Protein AF-A0A9D1PPK5-F1 (afdb_monomer)

Sequence (247 aa):
MRSIKANYLKTVLAALLMLLAVSVASTAVYAEKPLADTLIFEPAGGGKFIYCNNTEGIFRDSLADSSNPNPRYLMSNQNLTPDRYYIYLTHINYTYGYDSAGRPSGLGFDVELDLEITAKEDSTLKIYRAAFQTPKVQRYLDENNDKQFVFHTWGAEDAVATMLDHDIYRLNSDVVYKNKGYTEKTINIKKGQTVWLSEFVEDYAPCGMVLPVFMTADTELISGMVDMNVAVFKSKDGNVGNRSDFD

Radius of gyration: 31.26 Å; Cα contacts (8 Å, |Δi|>4): 516; chains: 1; bounding box: 108×54×77 Å

Structure (mmCIF, N/CA/C/O backbone):
data_AF-A0A9D1PPK5-F1
#
_entry.id   AF-A0A9D1PPK5-F1
#
loop_
_atom_site.group_PDB
_atom_site.id
_atom_site.type_symbol
_atom_site.label_atom_id
_atom_site.label_alt_id
_atom_site.label_comp_id
_atom_site.label_asym_id
_atom_site.label_entity_id
_atom_site.label_seq_id
_atom_site.pdbx_PDB_ins_code
_atom_site.Cartn_x
_atom_site.Cartn_y
_atom_site.Cartn_z
_atom_site.occupancy
_atom_site.B_iso_or_equiv
_atom_site.auth_seq_id
_atom_site.auth_comp_id
_atom_site.auth_asym_id
_atom_site.auth_atom_id
_atom_site.pdbx_PDB_model_num
ATOM 1 N N . MET A 1 1 ? -81.841 34.301 -56.265 1.00 51.53 1 MET A N 1
ATOM 2 C CA . MET A 1 1 ? -80.401 34.032 -56.512 1.00 51.53 1 MET A CA 1
ATOM 3 C C . MET A 1 1 ? -79.559 34.128 -55.219 1.00 51.53 1 MET A C 1
ATOM 5 O O . MET A 1 1 ? -78.579 34.859 -55.163 1.00 51.53 1 MET A O 1
ATOM 9 N N . ARG A 1 2 ? -79.937 33.406 -54.145 1.00 48.78 2 ARG A N 1
ATOM 10 C CA . ARG A 1 2 ? -79.304 33.500 -52.802 1.00 48.78 2 ARG A CA 1
ATOM 11 C C . ARG A 1 2 ? -78.973 32.147 -52.139 1.00 48.78 2 ARG A C 1
ATOM 13 O O . ARG A 1 2 ? -78.550 32.134 -50.995 1.00 48.78 2 ARG A O 1
ATOM 20 N N . SER A 1 3 ? -79.112 31.023 -52.849 1.00 55.75 3 SER A N 1
ATOM 21 C CA . SER A 1 3 ? -79.000 29.676 -52.252 1.00 55.75 3 SER A CA 1
ATOM 22 C C . SER A 1 3 ? -77.730 28.890 -52.623 1.00 55.75 3 SER A C 1
ATOM 24 O O . SER A 1 3 ? -77.498 27.831 -52.054 1.00 55.75 3 SER A O 1
ATOM 26 N N . ILE A 1 4 ? -76.886 29.377 -53.541 1.00 51.91 4 ILE A N 1
ATOM 27 C CA . ILE A 1 4 ? -75.695 28.622 -53.994 1.00 51.91 4 ILE A CA 1
ATOM 28 C C . ILE A 1 4 ? -74.426 29.017 -53.208 1.00 51.91 4 ILE A C 1
ATOM 30 O O . ILE A 1 4 ? -73.549 28.188 -52.985 1.00 51.91 4 ILE A O 1
ATOM 34 N N . LYS A 1 5 ? -74.348 30.250 -52.682 1.00 50.59 5 LYS A N 1
ATOM 35 C CA . LYS A 1 5 ? -73.167 30.734 -51.933 1.00 50.59 5 LYS A CA 1
ATOM 36 C C . LYS A 1 5 ? -73.040 30.168 -50.509 1.00 50.59 5 LYS A C 1
ATOM 38 O O . LYS A 1 5 ? -71.930 30.072 -50.001 1.00 50.59 5 LYS A O 1
ATOM 43 N N . ALA A 1 6 ? -74.145 29.771 -49.872 1.00 55.03 6 ALA A N 1
ATOM 44 C CA . ALA A 1 6 ? -74.127 29.276 -48.491 1.00 55.03 6 ALA A CA 1
ATOM 45 C C . ALA A 1 6 ? -73.589 27.839 -48.369 1.00 55.03 6 ALA A C 1
ATOM 47 O O . ALA A 1 6 ? -72.949 27.512 -47.372 1.00 55.03 6 ALA A O 1
ATOM 48 N N . ASN A 1 7 ? -73.805 26.996 -49.385 1.00 55.34 7 ASN A N 1
ATOM 49 C CA . ASN A 1 7 ? -73.322 25.614 -49.361 1.00 55.34 7 ASN A CA 1
ATOM 50 C C . ASN A 1 7 ? -71.818 25.540 -49.640 1.00 55.34 7 ASN A C 1
ATOM 52 O O . ASN A 1 7 ? -71.120 24.857 -48.905 1.00 55.34 7 ASN A O 1
ATOM 56 N N . TYR A 1 8 ? -71.296 26.328 -50.588 1.00 56.50 8 TYR A N 1
ATOM 57 C CA . TYR A 1 8 ? -69.851 26.387 -50.850 1.00 56.50 8 TYR A CA 1
ATOM 58 C C . TYR A 1 8 ? -69.047 26.875 -49.638 1.00 56.50 8 TYR A C 1
ATOM 60 O O . TYR A 1 8 ? -67.995 26.321 -49.336 1.00 56.50 8 TYR A O 1
ATOM 68 N N . LEU A 1 9 ? -69.559 27.867 -48.900 1.00 54.78 9 LEU A N 1
ATOM 69 C CA . LEU A 1 9 ? -68.887 28.374 -47.702 1.00 54.78 9 LEU A CA 1
ATOM 70 C C . LEU A 1 9 ? -68.853 27.326 -46.578 1.00 54.78 9 LEU A C 1
ATOM 72 O O . LEU A 1 9 ? -67.837 27.196 -45.907 1.00 54.78 9 LEU A O 1
ATOM 76 N N . LYS A 1 10 ? -69.919 26.530 -46.413 1.00 55.59 10 LYS A N 1
ATOM 77 C CA . LYS A 1 10 ? -69.953 25.418 -45.448 1.00 55.59 10 LYS A CA 1
ATOM 78 C C . LYS A 1 10 ? -68.998 24.287 -45.834 1.00 55.59 10 LYS A C 1
ATOM 80 O O . LYS A 1 10 ? -68.318 23.758 -44.962 1.00 55.59 10 LYS A O 1
ATOM 85 N N . THR A 1 11 ? -68.907 23.943 -47.120 1.00 57.50 11 THR A N 1
ATOM 86 C CA . THR A 1 11 ? -68.006 22.884 -47.603 1.00 57.50 11 THR A CA 1
ATOM 87 C C . THR A 1 11 ? -66.534 23.295 -47.503 1.00 57.50 11 THR A C 1
ATOM 89 O O . THR A 1 11 ? -65.707 22.487 -47.092 1.00 57.50 11 THR A O 1
ATOM 92 N N . VAL A 1 12 ? -66.203 24.559 -47.795 1.00 60.53 12 VAL A N 1
ATOM 93 C CA . VAL A 1 12 ? -64.832 25.086 -47.656 1.00 60.53 12 VAL A CA 1
ATOM 94 C C . VAL A 1 12 ? -64.428 25.213 -46.183 1.00 60.53 12 VAL A C 1
ATOM 96 O O . VAL A 1 12 ? -63.307 24.851 -45.834 1.00 60.53 12 VAL A O 1
ATOM 99 N N . LEU A 1 13 ? -65.334 25.645 -45.296 1.00 58.31 13 LEU A N 1
ATOM 100 C CA . LEU A 1 13 ? -65.052 25.730 -43.857 1.00 58.31 13 LEU A CA 1
ATOM 101 C C . LEU A 1 13 ? -64.871 24.339 -43.223 1.00 58.31 13 LEU A C 1
ATOM 103 O O . LEU A 1 13 ? -63.981 24.158 -42.399 1.00 58.31 13 LEU A O 1
ATOM 107 N N . ALA A 1 14 ? -65.666 23.347 -43.641 1.00 58.72 14 ALA A N 1
ATOM 108 C CA . ALA A 1 14 ? -65.522 21.960 -43.195 1.00 58.72 14 ALA A CA 1
ATOM 109 C C . ALA A 1 14 ? -64.208 21.319 -43.680 1.00 58.72 14 ALA A C 1
ATOM 111 O O . ALA A 1 14 ? -63.576 20.581 -42.927 1.00 58.72 14 ALA A O 1
ATOM 112 N N . ALA A 1 15 ? -63.760 21.638 -44.900 1.00 57.28 15 ALA A N 1
ATOM 113 C CA . ALA A 1 15 ? -62.467 21.188 -45.412 1.00 57.28 15 ALA A CA 1
ATOM 114 C C . ALA A 1 15 ? -61.286 21.851 -44.675 1.00 57.28 15 ALA A C 1
ATOM 116 O O . ALA A 1 15 ? -60.326 21.165 -44.337 1.00 57.28 15 ALA A O 1
ATOM 117 N N . LEU A 1 16 ? -61.372 23.149 -44.349 1.00 57.19 16 LEU A N 1
ATOM 118 C CA . LEU A 1 16 ? -60.358 23.848 -43.545 1.00 57.19 16 LEU A CA 1
ATOM 119 C C . LEU A 1 16 ? -60.300 23.344 -42.093 1.00 57.19 16 LEU A C 1
ATOM 121 O O . LEU A 1 16 ? -59.209 23.187 -41.556 1.00 57.19 16 LEU A O 1
ATOM 125 N N . LEU A 1 17 ? -61.442 23.026 -41.475 1.00 56.28 17 LEU A N 1
ATOM 126 C CA . LEU A 1 17 ? -61.495 22.418 -40.139 1.00 56.28 17 LEU A CA 1
ATOM 127 C C . LEU A 1 17 ? -60.922 20.992 -40.118 1.00 56.28 17 LEU A C 1
ATOM 129 O O . LEU A 1 17 ? -60.251 20.632 -39.155 1.00 56.28 17 LEU A O 1
ATOM 133 N N . MET A 1 18 ? -61.112 20.202 -41.182 1.00 53.81 18 MET A N 1
ATOM 134 C CA . MET A 1 18 ? -60.460 18.890 -41.305 1.00 53.81 18 MET A CA 1
ATOM 135 C C . MET A 1 18 ? -58.951 18.998 -41.572 1.00 53.81 18 MET A C 1
ATOM 137 O O . MET A 1 18 ? -58.192 18.207 -41.024 1.00 53.81 18 MET A O 1
ATOM 141 N N . LEU A 1 19 ? -58.489 19.998 -42.332 1.00 51.00 19 LEU A N 1
ATOM 142 C CA . LEU A 1 19 ? -57.055 20.245 -42.548 1.00 51.00 19 LEU A CA 1
ATOM 143 C C . LEU A 1 19 ? -56.337 20.770 -41.291 1.00 51.00 19 LEU A C 1
ATOM 145 O O . LEU A 1 19 ? -55.186 20.407 -41.068 1.00 51.00 19 LEU A O 1
ATOM 149 N N . LEU A 1 20 ? -57.019 21.538 -40.432 1.00 49.12 20 LEU A N 1
ATOM 150 C CA . LEU A 1 20 ? -56.499 21.946 -39.118 1.00 49.12 20 LEU A CA 1
ATOM 151 C C . LEU A 1 20 ? -56.537 20.821 -38.070 1.00 49.12 20 LEU A C 1
ATOM 153 O O . LEU A 1 20 ? -55.728 20.830 -37.147 1.00 49.12 20 LEU A O 1
ATOM 157 N N . ALA A 1 21 ? -57.425 19.832 -38.209 1.00 47.38 21 ALA A N 1
ATOM 158 C CA . ALA A 1 21 ? -57.470 18.672 -37.315 1.00 47.38 21 ALA A CA 1
ATOM 159 C C . ALA A 1 21 ? -56.352 17.647 -37.593 1.00 47.38 21 ALA A C 1
ATOM 161 O O . ALA A 1 21 ? -55.977 16.893 -36.698 1.00 47.38 21 ALA A O 1
ATOM 162 N N . VAL A 1 22 ? -55.777 17.640 -38.802 1.00 47.50 22 VAL A N 1
ATOM 163 C CA . VAL A 1 22 ? -54.651 16.755 -39.164 1.00 47.50 22 VAL A CA 1
ATOM 164 C C . VAL A 1 22 ? -53.291 17.350 -38.756 1.00 47.50 22 VAL A C 1
ATOM 166 O O . VAL A 1 22 ? -52.326 16.609 -38.597 1.00 47.50 22 VAL A O 1
ATOM 169 N N . SER A 1 23 ? -53.201 18.658 -38.484 1.00 44.94 23 SER A N 1
ATOM 170 C CA . SER A 1 23 ? -51.945 19.324 -38.092 1.00 44.94 23 SER A CA 1
ATOM 171 C C . SER A 1 23 ? -51.698 19.432 -36.578 1.00 44.94 23 SER A C 1
ATOM 173 O O . SER A 1 23 ? -50.731 20.073 -36.177 1.00 44.94 23 SER A O 1
ATOM 175 N N . VAL A 1 24 ? -52.541 18.835 -35.723 1.00 49.50 24 VAL A N 1
ATOM 176 C CA . VAL A 1 24 ? -52.368 18.864 -34.247 1.00 49.50 24 VAL A CA 1
ATOM 177 C C . VAL A 1 24 ? -52.141 17.462 -33.650 1.00 49.50 24 VAL A C 1
ATOM 179 O O . VAL A 1 24 ? -51.964 17.315 -32.448 1.00 49.50 24 VAL A O 1
ATOM 182 N N . ALA A 1 25 ? -52.047 16.420 -34.482 1.00 47.16 25 ALA A N 1
ATOM 183 C CA . ALA A 1 25 ? -51.745 15.051 -34.045 1.00 47.16 25 ALA A CA 1
ATOM 184 C C . ALA A 1 25 ? -50.256 14.668 -34.186 1.00 47.16 25 ALA A C 1
ATOM 186 O O . ALA A 1 25 ? -49.918 13.490 -34.266 1.00 47.16 25 ALA A O 1
ATOM 187 N N . SER A 1 26 ? -49.358 15.654 -34.219 1.00 45.75 26 SER A N 1
ATOM 188 C CA . SER A 1 26 ? -47.910 15.441 -34.152 1.00 45.75 26 SER A CA 1
ATOM 189 C C . SER A 1 26 ? -47.301 16.143 -32.941 1.00 45.75 26 SER A C 1
ATOM 191 O O . SER A 1 26 ? -46.235 16.748 -33.030 1.00 45.75 26 SER A O 1
ATOM 193 N N . THR A 1 27 ? -47.950 16.052 -31.779 1.00 44.19 27 THR A N 1
ATOM 194 C CA . THR A 1 27 ? -47.144 15.866 -30.576 1.00 44.19 27 THR A CA 1
ATOM 195 C C . THR A 1 27 ? -46.651 14.434 -30.659 1.00 44.19 27 THR A C 1
ATOM 197 O O . THR A 1 27 ? -47.419 13.481 -30.551 1.00 44.19 27 THR A O 1
ATOM 200 N N . ALA A 1 28 ? -45.364 14.278 -30.961 1.00 45.84 28 ALA A N 1
ATOM 201 C CA . ALA A 1 28 ? -44.689 13.025 -30.718 1.00 45.84 28 ALA A CA 1
ATOM 202 C C . ALA A 1 28 ? -44.986 12.655 -29.262 1.00 45.84 28 ALA A C 1
ATOM 204 O O . ALA A 1 28 ? -44.457 13.266 -28.333 1.00 45.84 28 ALA A O 1
ATOM 205 N N . VAL A 1 29 ? -45.868 11.677 -29.069 1.00 42.88 29 VAL A N 1
ATOM 206 C CA . VAL A 1 29 ? -45.813 10.826 -27.895 1.00 42.88 29 VAL A CA 1
ATOM 207 C C . VAL A 1 29 ? -44.466 10.141 -28.049 1.00 42.88 29 VAL A C 1
ATOM 209 O O . VAL A 1 29 ? -44.344 9.096 -28.685 1.00 42.88 29 VAL A O 1
ATOM 212 N N . TYR A 1 30 ? -43.420 10.793 -27.545 1.00 42.00 30 TYR A N 1
ATOM 213 C CA . TYR A 1 30 ? -42.292 10.061 -27.023 1.00 42.00 30 TYR A CA 1
ATOM 214 C C . TYR A 1 30 ? -42.932 9.154 -25.986 1.00 42.00 30 TYR A C 1
ATOM 216 O O . TYR A 1 30 ? -43.258 9.581 -24.882 1.00 42.00 30 TYR A O 1
ATOM 224 N N . ALA A 1 31 ? -43.217 7.917 -26.386 1.00 42.28 31 ALA A N 1
ATOM 225 C CA . ALA A 1 31 ? -43.208 6.846 -25.428 1.00 42.28 31 ALA A CA 1
ATOM 226 C C . ALA A 1 31 ? -41.827 6.978 -24.793 1.00 42.28 31 ALA A C 1
ATOM 228 O O . ALA A 1 31 ? -40.819 6.676 -25.440 1.00 42.28 31 ALA A O 1
ATOM 229 N N . GLU A 1 32 ? -41.769 7.550 -23.587 1.00 47.09 32 GLU A N 1
ATOM 230 C CA . GLU A 1 32 ? -40.679 7.248 -22.683 1.00 47.09 32 GLU A CA 1
ATOM 231 C C . GLU A 1 32 ? -40.585 5.735 -22.757 1.00 47.09 32 GLU A C 1
ATOM 233 O O . GLU A 1 32 ? -41.510 5.014 -22.368 1.00 47.09 32 GLU A O 1
ATOM 238 N N . LYS A 1 33 ? -39.513 5.248 -23.391 1.00 49.91 33 LYS A N 1
ATOM 239 C CA . LYS A 1 33 ? -39.092 3.874 -23.177 1.00 49.91 33 LYS A CA 1
ATOM 240 C C . LYS A 1 33 ? -39.187 3.716 -21.662 1.00 49.91 33 LYS A C 1
ATOM 242 O O . LYS A 1 33 ? -38.614 4.587 -20.996 1.00 49.91 33 LYS A O 1
ATOM 247 N N . PRO A 1 34 ? -39.915 2.719 -21.123 1.00 54.94 34 PRO A N 1
ATOM 248 C CA . PRO A 1 34 ? -39.828 2.468 -19.696 1.00 54.94 34 PRO A CA 1
ATOM 249 C C . PRO A 1 34 ? -38.336 2.467 -19.402 1.00 54.94 34 PRO A C 1
ATOM 251 O O . PRO A 1 34 ? -37.589 1.792 -20.124 1.00 54.94 34 PRO A O 1
ATOM 254 N N . LEU A 1 35 ? -37.904 3.368 -18.508 1.00 54.47 35 LEU A N 1
ATOM 255 C CA . LEU A 1 35 ? -36.536 3.388 -18.006 1.00 54.47 35 LEU A CA 1
ATOM 256 C C . LEU A 1 35 ? -36.224 1.922 -17.772 1.00 54.47 35 LEU A C 1
ATOM 258 O O . LEU A 1 35 ? -36.946 1.288 -17.002 1.00 54.47 35 LEU A O 1
ATOM 262 N N . ALA A 1 36 ? -35.303 1.375 -18.578 1.00 62.94 36 ALA A N 1
ATOM 263 C CA . ALA A 1 36 ? -34.949 -0.033 -18.501 1.00 62.94 36 ALA A CA 1
ATOM 264 C C . ALA A 1 36 ? -34.800 -0.335 -17.018 1.00 62.94 36 ALA A C 1
ATOM 266 O O . ALA A 1 36 ? -34.149 0.483 -16.357 1.00 62.94 36 ALA A O 1
ATOM 267 N N . ASP A 1 37 ? -35.493 -1.378 -16.531 1.00 65.19 37 ASP A N 1
ATOM 268 C CA . ASP A 1 37 ? -35.587 -1.699 -15.105 1.00 65.19 37 ASP A CA 1
ATOM 269 C C . ASP A 1 37 ? -34.279 -1.306 -14.444 1.00 65.19 37 ASP A C 1
ATOM 271 O O . ASP A 1 37 ? -33.226 -1.769 -14.898 1.00 65.19 37 ASP A O 1
ATOM 275 N N . THR A 1 38 ? -34.342 -0.352 -13.504 1.00 64.69 38 THR A N 1
ATOM 276 C CA . THR A 1 38 ? -33.155 0.236 -12.881 1.00 64.69 38 THR A CA 1
ATOM 277 C C . THR A 1 38 ? -32.173 -0.890 -12.623 1.00 64.69 38 THR A C 1
ATOM 279 O O . THR A 1 38 ? -32.505 -1.818 -11.890 1.00 64.69 38 THR A O 1
ATOM 282 N N . LEU A 1 39 ? -31.015 -0.862 -13.287 1.00 60.75 39 LEU A N 1
ATOM 283 C CA . LEU A 1 39 ? -29.995 -1.881 -13.090 1.00 60.75 39 LEU A CA 1
ATOM 284 C C . LEU A 1 39 ? -29.545 -1.775 -11.633 1.00 60.75 39 LEU A C 1
ATOM 286 O O . LEU A 1 39 ? -28.762 -0.895 -11.276 1.00 60.75 39 LEU A O 1
ATOM 290 N N . ILE A 1 40 ? -30.099 -2.636 -10.783 1.00 67.50 40 ILE A N 1
ATOM 291 C CA . ILE A 1 40 ? -29.669 -2.786 -9.401 1.00 67.50 40 ILE A CA 1
ATOM 292 C C . ILE A 1 40 ? -28.494 -3.750 -9.452 1.00 67.50 40 ILE A C 1
ATOM 294 O O . ILE A 1 40 ? -28.665 -4.963 -9.551 1.00 67.50 40 ILE A O 1
ATOM 298 N N . PHE A 1 41 ? -27.289 -3.192 -9.455 1.00 65.62 41 PHE A N 1
ATOM 299 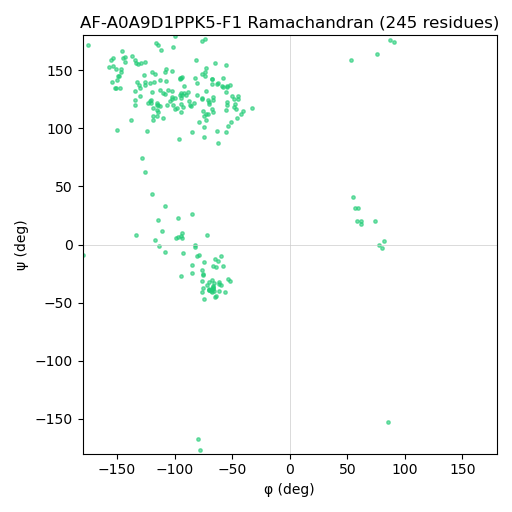C CA . PHE A 1 41 ? -26.084 -3.985 -9.288 1.00 65.62 41 PHE A CA 1
ATOM 300 C C . PHE A 1 41 ? -26.035 -4.472 -7.843 1.00 65.62 41 PHE A C 1
ATOM 302 O O . PHE A 1 41 ? -25.881 -3.675 -6.916 1.00 65.62 41 PHE A O 1
ATOM 309 N N . GLU A 1 42 ? -26.176 -5.778 -7.650 1.00 62.47 42 GLU A N 1
ATOM 310 C CA . GLU A 1 42 ? -25.823 -6.399 -6.382 1.00 62.47 42 GLU A CA 1
ATOM 311 C C . GLU A 1 42 ? -24.292 -6.419 -6.267 1.00 62.47 42 GLU A C 1
ATOM 313 O O . GLU A 1 42 ? -23.613 -6.801 -7.229 1.00 62.47 42 GLU A O 1
ATOM 318 N N . PRO A 1 43 ? -23.716 -5.992 -5.131 1.00 59.78 43 PRO A N 1
ATOM 319 C CA . PRO A 1 43 ? -22.288 -6.134 -4.904 1.00 59.78 43 PRO A CA 1
ATOM 320 C C . PRO A 1 43 ? -21.875 -7.600 -5.062 1.00 59.78 43 PRO A C 1
ATOM 322 O O . PRO A 1 43 ? -22.492 -8.499 -4.490 1.00 59.78 43 PRO A O 1
ATOM 325 N N . ALA A 1 44 ? -20.818 -7.855 -5.830 1.00 52.16 44 ALA A N 1
ATOM 326 C CA . ALA A 1 44 ? -20.210 -9.175 -5.853 1.00 52.16 44 ALA A CA 1
ATOM 327 C C . ALA A 1 44 ? -19.458 -9.392 -4.529 1.00 52.16 44 ALA A C 1
ATOM 329 O O . ALA A 1 44 ? -18.448 -8.739 -4.270 1.00 52.16 44 ALA A O 1
ATOM 330 N N . GLY A 1 45 ? -19.950 -10.315 -3.700 1.00 60.81 45 GLY A N 1
ATOM 331 C CA . GLY A 1 45 ? -19.386 -10.607 -2.379 1.00 60.81 45 GLY A CA 1
ATOM 332 C C . GLY A 1 45 ? -20.003 -9.778 -1.245 1.00 60.81 45 GLY A C 1
ATOM 333 O O . GLY A 1 45 ? -20.837 -8.908 -1.463 1.00 60.81 45 GLY A O 1
ATOM 334 N N . GLY A 1 46 ? -19.617 -10.090 -0.005 1.00 71.25 46 GLY A N 1
ATOM 335 C CA . GLY A 1 46 ? -20.178 -9.468 1.204 1.00 71.25 46 GLY A CA 1
ATOM 336 C C . GLY A 1 46 ? -19.397 -8.269 1.748 1.00 71.25 46 GLY A C 1
ATOM 337 O O . GLY A 1 46 ? -19.690 -7.846 2.857 1.00 71.25 46 GLY A O 1
ATOM 3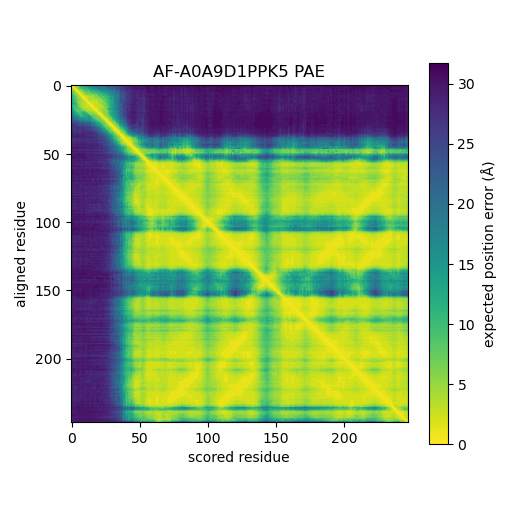38 N N . GLY A 1 47 ? -18.382 -7.775 1.030 1.00 74.06 47 GLY A N 1
ATOM 339 C CA . GLY A 1 47 ? -17.494 -6.707 1.502 1.00 74.06 47 GLY A CA 1
ATOM 340 C C . GLY A 1 47 ? -17.644 -5.392 0.737 1.00 74.06 47 GLY A C 1
ATOM 341 O O . GLY A 1 47 ? -18.237 -5.329 -0.339 1.00 74.06 47 GLY A O 1
ATOM 342 N N . LYS A 1 48 ? -17.064 -4.330 1.295 1.00 84.38 48 LYS A N 1
ATOM 343 C CA . LYS A 1 48 ? -16.971 -2.990 0.708 1.00 84.38 48 LYS A CA 1
ATOM 344 C C . LYS A 1 48 ? -15.642 -2.824 -0.024 1.00 84.38 48 LYS A C 1
ATOM 346 O O . LYS A 1 48 ? -14.607 -3.293 0.440 1.00 84.38 48 LYS A O 1
ATOM 351 N N . PHE A 1 49 ? -15.654 -2.116 -1.147 1.00 77.94 49 PHE A N 1
ATOM 352 C CA . PHE A 1 49 ? -14.435 -1.808 -1.892 1.00 77.94 49 PHE A CA 1
ATOM 353 C C . PHE A 1 49 ? -13.883 -0.444 -1.482 1.00 77.94 49 PHE A C 1
ATOM 355 O O . PHE A 1 49 ? -14.579 0.565 -1.572 1.00 77.94 49 PHE A O 1
ATOM 362 N N . ILE A 1 50 ? -12.612 -0.417 -1.094 1.00 76.44 50 ILE A N 1
ATOM 363 C CA . ILE A 1 50 ? -11.781 0.783 -1.078 1.00 76.44 50 ILE A CA 1
ATOM 364 C C . ILE A 1 50 ? -10.991 0.756 -2.385 1.00 76.44 50 ILE A C 1
ATOM 366 O O . ILE A 1 50 ? -9.931 0.137 -2.497 1.00 76.44 50 ILE A O 1
ATOM 370 N N . TYR A 1 51 ? -11.575 1.376 -3.405 1.00 74.88 51 TYR A N 1
ATOM 371 C CA . TYR A 1 51 ? -11.005 1.455 -4.742 1.00 74.88 51 TYR A CA 1
ATOM 372 C C . TYR A 1 51 ? -10.564 2.881 -5.028 1.00 74.88 51 TYR A C 1
ATOM 374 O O . TYR A 1 51 ? -11.355 3.813 -4.868 1.00 74.88 51 TYR A O 1
ATOM 382 N N . CYS A 1 52 ? -9.333 3.058 -5.506 1.00 61.19 52 CYS A N 1
ATOM 383 C CA . CYS A 1 52 ? -8.871 4.376 -5.907 1.00 61.19 52 CYS A CA 1
ATOM 384 C C . CYS A 1 52 ? -9.502 4.796 -7.247 1.00 61.19 52 CYS A C 1
ATOM 386 O O . CYS A 1 52 ? -8.975 4.500 -8.312 1.00 61.19 52 CYS A O 1
ATOM 388 N N . ASN A 1 53 ? -10.633 5.510 -7.205 1.00 52.03 53 ASN A N 1
ATOM 389 C CA . ASN A 1 53 ? -11.211 6.189 -8.377 1.00 52.03 53 ASN A CA 1
ATOM 390 C C . ASN A 1 53 ? -10.590 7.584 -8.612 1.00 52.03 53 ASN A C 1
ATOM 392 O O . ASN A 1 53 ? -11.256 8.488 -9.116 1.00 52.03 53 ASN A O 1
ATOM 396 N N . ASN A 1 54 ? -9.351 7.795 -8.162 1.00 56.69 54 ASN A N 1
ATOM 397 C CA . ASN A 1 54 ? -8.646 9.065 -8.310 1.00 56.69 54 ASN A CA 1
ATOM 398 C C . ASN A 1 54 ? -7.665 9.017 -9.487 1.00 56.69 54 ASN A C 1
ATOM 400 O O . ASN A 1 54 ? -7.583 8.010 -10.189 1.00 56.69 54 ASN A O 1
ATOM 404 N N . THR A 1 55 ? -6.955 10.120 -9.737 1.00 66.56 55 THR A N 1
ATOM 405 C CA . THR A 1 55 ? -6.029 10.243 -10.868 1.00 66.56 55 THR A CA 1
ATOM 406 C C . THR A 1 55 ? -5.092 9.035 -10.954 1.00 66.56 55 THR A C 1
ATOM 408 O O . THR A 1 55 ? -4.397 8.701 -9.995 1.00 66.56 55 THR A O 1
ATOM 411 N N . GLU A 1 56 ? -5.065 8.389 -12.122 1.00 78.31 56 GLU A N 1
ATOM 412 C CA . GLU A 1 56 ? -4.205 7.231 -12.420 1.00 78.31 56 GLU A CA 1
ATOM 413 C C . GLU A 1 56 ? -2.723 7.526 -12.116 1.00 78.31 56 GLU A C 1
ATOM 415 O O . GLU A 1 56 ? -1.963 6.644 -11.723 1.00 78.31 56 GLU A O 1
ATOM 420 N N . GLY A 1 57 ? -2.324 8.794 -12.243 1.00 87.50 57 GLY A N 1
ATOM 421 C CA . GLY A 1 57 ? -0.984 9.284 -11.956 1.00 87.50 57 GLY A CA 1
ATOM 422 C C . GLY A 1 57 ? -0.780 9.797 -10.531 1.00 87.50 57 GLY A C 1
ATOM 423 O O . GLY A 1 57 ? -1.564 10.599 -10.029 1.00 87.50 57 GLY A O 1
ATOM 424 N N . ILE A 1 58 ? 0.351 9.420 -9.938 1.00 91.62 58 ILE A N 1
ATOM 425 C CA . ILE A 1 58 ? 0.962 10.095 -8.791 1.00 91.62 58 ILE A CA 1
ATOM 426 C C . ILE A 1 58 ? 1.790 11.266 -9.313 1.00 91.62 58 ILE A C 1
ATOM 428 O O . ILE A 1 58 ? 2.749 11.073 -10.063 1.00 91.62 58 ILE A O 1
ATOM 432 N N . PHE A 1 59 ? 1.471 12.475 -8.866 1.00 91.38 59 PHE A N 1
ATOM 433 C CA . PHE A 1 59 ? 2.221 13.686 -9.184 1.00 91.38 59 PHE A CA 1
ATOM 434 C C . PHE A 1 59 ? 2.873 14.269 -7.930 1.00 91.38 59 PHE A C 1
ATOM 436 O O . PHE A 1 59 ? 2.615 13.852 -6.803 1.00 91.38 59 PHE A O 1
ATOM 443 N N . ARG A 1 60 ? 3.725 15.280 -8.114 1.00 91.31 60 ARG A N 1
ATOM 444 C CA . ARG A 1 60 ? 4.407 15.964 -7.001 1.00 91.31 60 ARG A CA 1
ATOM 445 C C . ARG A 1 60 ? 3.437 16.598 -6.008 1.00 91.31 60 ARG A C 1
ATOM 447 O O . ARG A 1 60 ? 3.700 16.617 -4.816 1.00 91.31 60 ARG A O 1
ATOM 454 N N . ASP A 1 61 ? 2.318 17.108 -6.503 1.00 89.88 61 ASP A N 1
ATOM 455 C CA . ASP A 1 61 ? 1.274 17.719 -5.688 1.00 89.88 61 ASP A CA 1
ATOM 456 C C . ASP A 1 61 ? 0.324 16.679 -5.068 1.00 89.88 61 ASP A C 1
ATOM 458 O O . ASP A 1 61 ? -0.610 17.058 -4.367 1.00 89.88 61 ASP A O 1
ATOM 462 N N . SER A 1 62 ? 0.543 15.388 -5.335 1.00 90.19 62 SER A N 1
ATOM 463 C CA . SER A 1 62 ? -0.229 14.270 -4.786 1.00 90.19 62 SER A CA 1
ATOM 464 C C . SER A 1 62 ? 0.376 13.694 -3.503 1.00 90.19 62 SER A C 1
ATOM 466 O O . SER A 1 62 ? -0.226 12.811 -2.901 1.00 90.19 62 SER A O 1
ATOM 468 N N . LEU A 1 63 ? 1.572 14.143 -3.111 1.00 92.50 63 LEU A N 1
ATOM 469 C CA . LEU A 1 63 ? 2.304 13.557 -1.990 1.00 92.50 63 LEU A CA 1
ATOM 470 C C . LEU A 1 63 ? 1.715 13.995 -0.648 1.00 92.50 63 LEU A C 1
ATOM 472 O O . LEU A 1 63 ? 1.250 15.127 -0.495 1.00 92.50 63 LEU A O 1
ATOM 476 N N . ALA A 1 64 ? 1.781 13.096 0.324 1.00 92.88 64 ALA A N 1
ATOM 477 C CA . ALA A 1 64 ? 1.321 13.300 1.689 1.00 92.88 64 ALA A CA 1
ATOM 478 C C . ALA A 1 64 ? 2.444 13.775 2.629 1.00 92.88 64 ALA A C 1
ATOM 480 O O . ALA A 1 64 ? 2.241 13.815 3.830 1.00 92.88 64 ALA A O 1
ATOM 481 N N . ASP A 1 65 ? 3.618 14.142 2.110 1.00 90.88 65 ASP A N 1
ATOM 482 C CA . ASP A 1 65 ? 4.761 14.599 2.909 1.00 90.88 65 ASP A CA 1
ATOM 483 C C . ASP A 1 65 ? 5.149 16.057 2.629 1.00 90.88 65 ASP A C 1
ATOM 485 O O . ASP A 1 65 ? 4.662 16.697 1.692 1.00 90.88 65 ASP A O 1
ATOM 489 N N . SER A 1 66 ? 6.091 16.565 3.427 1.00 89.94 66 SER A N 1
ATOM 490 C CA . SER A 1 66 ? 6.620 17.933 3.335 1.00 89.94 66 SER A CA 1
ATOM 491 C C . SER A 1 66 ? 7.277 18.312 1.996 1.00 89.94 66 SER A C 1
ATOM 493 O O . SER A 1 66 ? 7.562 19.490 1.770 1.00 89.94 66 SER A O 1
ATOM 495 N N . SER A 1 67 ? 7.517 17.365 1.078 1.00 87.50 67 SER A N 1
ATOM 496 C CA . SER A 1 67 ? 7.991 17.694 -0.272 1.00 87.50 67 SER A CA 1
ATOM 497 C C . SER A 1 67 ? 6.888 18.279 -1.164 1.00 87.50 67 SER A C 1
ATOM 499 O O . SER A 1 67 ? 7.190 18.903 -2.188 1.00 87.50 67 SER A O 1
ATOM 501 N N . ASN A 1 68 ? 5.625 18.139 -0.755 1.00 89.25 68 ASN A N 1
ATOM 502 C CA . ASN A 1 68 ? 4.479 18.830 -1.324 1.00 89.25 68 ASN A CA 1
ATOM 503 C C . ASN A 1 68 ? 4.106 20.040 -0.441 1.00 89.25 68 ASN A C 1
ATOM 505 O O . ASN A 1 68 ? 3.863 19.867 0.749 1.00 89.25 68 ASN A O 1
ATOM 509 N N . PRO A 1 69 ? 4.000 21.270 -0.988 1.00 89.19 69 PRO A N 1
ATOM 510 C CA . PRO A 1 69 ? 3.601 22.444 -0.204 1.00 89.19 69 PRO A CA 1
ATOM 511 C C . PRO A 1 69 ? 2.169 22.363 0.349 1.00 89.19 69 PRO A C 1
ATOM 513 O O . PRO A 1 69 ? 1.842 23.100 1.273 1.00 89.19 69 PRO A O 1
ATOM 516 N N . ASN A 1 70 ? 1.320 21.498 -0.216 1.00 90.69 70 ASN A N 1
ATOM 517 C CA . ASN A 1 70 ? -0.026 21.214 0.278 1.00 90.69 70 ASN A CA 1
ATOM 518 C C . ASN A 1 70 ? -0.212 19.692 0.425 1.00 90.69 70 ASN A C 1
ATOM 520 O O . ASN A 1 70 ? -0.867 19.089 -0.440 1.00 90.69 70 ASN A O 1
ATOM 524 N N . PRO A 1 71 ? 0.387 19.060 1.456 1.00 91.50 71 PRO A N 1
ATOM 525 C CA . PRO A 1 71 ? 0.317 17.616 1.656 1.00 91.50 71 PRO A CA 1
ATOM 526 C C . PRO A 1 71 ? -1.131 17.130 1.691 1.00 91.50 71 PRO A C 1
ATOM 528 O O . PRO A 1 71 ? -1.996 17.759 2.305 1.00 91.50 71 PRO A O 1
ATOM 531 N N . ARG A 1 72 ? -1.415 16.026 1.000 1.00 91.00 72 ARG A N 1
ATOM 532 C CA . ARG A 1 72 ? -2.761 15.445 0.966 1.00 91.00 72 ARG A CA 1
ATOM 533 C C . ARG A 1 72 ? -2.715 13.942 0.771 1.00 91.00 72 ARG A C 1
ATOM 535 O O . ARG A 1 72 ? -1.838 13.423 0.089 1.00 91.00 72 ARG A O 1
ATOM 542 N N . TYR A 1 73 ? -3.722 13.263 1.304 1.00 91.81 73 TYR A N 1
ATOM 543 C CA . TYR A 1 73 ? -4.000 11.884 0.935 1.00 91.81 73 TYR A CA 1
ATOM 544 C C . TYR A 1 73 ? -4.470 11.811 -0.517 1.00 91.81 73 TYR A C 1
ATOM 546 O O . TYR A 1 73 ? -5.259 12.647 -0.968 1.00 91.81 73 TYR A O 1
ATOM 554 N N . LEU A 1 74 ? -4.045 10.765 -1.226 1.00 90.00 74 LEU A N 1
ATOM 555 C CA . LEU A 1 74 ? -4.653 10.399 -2.503 1.00 90.00 74 LEU A CA 1
ATOM 556 C C . LEU A 1 74 ? -6.124 10.044 -2.317 1.00 90.00 74 LEU A C 1
ATOM 558 O O . LEU A 1 74 ? -6.933 10.290 -3.200 1.00 90.00 74 LEU A O 1
ATOM 562 N N . MET A 1 75 ? -6.482 9.453 -1.184 1.00 90.25 75 MET A N 1
ATOM 563 C CA . MET A 1 75 ? -7.856 9.111 -0.854 1.00 90.25 75 MET A CA 1
ATOM 564 C C . MET A 1 75 ? -8.006 9.060 0.657 1.00 90.25 75 MET A C 1
ATOM 566 O O . MET A 1 75 ? -7.133 8.539 1.340 1.00 90.25 75 MET A O 1
ATOM 570 N N . SER A 1 76 ? -9.124 9.559 1.175 1.00 91.75 76 SER A N 1
ATOM 571 C CA . SER A 1 76 ? -9.449 9.446 2.594 1.00 91.75 76 SER A CA 1
ATOM 572 C C . SER A 1 76 ? -10.763 8.697 2.761 1.00 91.75 76 SER A C 1
ATOM 574 O O . SER A 1 76 ? -11.775 9.092 2.182 1.00 91.75 76 SER A O 1
ATOM 576 N N . ASN A 1 77 ? -10.739 7.616 3.541 1.00 93.44 77 ASN A N 1
ATOM 577 C CA . ASN A 1 77 ? -11.926 6.856 3.920 1.00 93.44 77 ASN A CA 1
ATOM 578 C C . ASN A 1 77 ? -12.048 6.918 5.435 1.00 93.44 77 ASN A C 1
ATOM 580 O O . ASN A 1 77 ? -11.223 6.350 6.147 1.00 93.44 77 ASN A O 1
ATOM 584 N N . GLN A 1 78 ? -13.055 7.634 5.920 1.00 95.62 78 GLN A N 1
ATOM 585 C CA . GLN A 1 78 ? -13.175 7.959 7.336 1.00 95.62 78 GLN A CA 1
ATOM 586 C C . GLN A 1 78 ? -14.289 7.165 8.004 1.00 95.62 78 GLN A C 1
ATOM 588 O O . GLN A 1 78 ? -15.305 6.862 7.376 1.00 95.62 78 GLN A O 1
ATOM 593 N N . ASN A 1 79 ? -14.128 6.917 9.303 1.00 96.75 79 ASN A N 1
ATOM 594 C CA . ASN A 1 79 ? -15.141 6.308 10.166 1.00 96.75 79 ASN A CA 1
ATOM 595 C C . ASN A 1 79 ? -15.651 4.953 9.640 1.00 96.75 79 ASN A C 1
ATOM 597 O O . ASN A 1 79 ? -16.850 4.666 9.672 1.00 96.75 79 ASN A O 1
ATOM 601 N N . LEU A 1 80 ? -14.741 4.122 9.132 1.00 96.56 80 LEU A N 1
ATOM 602 C CA . LEU A 1 80 ? -15.047 2.761 8.715 1.00 96.56 80 LEU A CA 1
ATOM 603 C C . LEU A 1 80 ? -15.409 1.921 9.941 1.00 96.56 80 LEU A C 1
ATOM 605 O O . LEU A 1 80 ? -14.674 1.892 10.926 1.00 96.56 80 LEU A O 1
ATOM 609 N N . THR A 1 81 ? -16.563 1.267 9.873 1.00 96.94 81 THR A N 1
ATOM 610 C CA . THR A 1 81 ? -17.159 0.438 10.932 1.00 96.94 81 THR A CA 1
ATOM 611 C C . THR A 1 81 ? -16.935 -1.047 10.652 1.00 96.94 81 THR A C 1
ATOM 613 O O . THR A 1 81 ? -16.521 -1.379 9.545 1.00 96.94 81 THR A O 1
ATOM 616 N N . PRO A 1 82 ? -17.228 -1.963 11.592 1.00 97.88 82 PRO A N 1
ATOM 617 C CA . PRO A 1 82 ? -16.965 -3.380 11.386 1.00 97.88 82 PRO A CA 1
ATOM 618 C C . PRO A 1 82 ? -17.612 -3.920 10.108 1.00 97.88 82 PRO A C 1
ATOM 620 O O . PRO A 1 82 ? -18.826 -3.802 9.926 1.00 97.88 82 PRO A O 1
ATOM 623 N N . ASP A 1 83 ? -16.775 -4.429 9.208 1.00 96.44 83 ASP A N 1
ATOM 624 C CA . ASP A 1 83 ? -17.131 -4.962 7.894 1.00 96.44 83 ASP A CA 1
ATOM 625 C C . ASP A 1 83 ? -15.884 -5.564 7.227 1.00 96.44 83 ASP A C 1
ATOM 627 O O . ASP A 1 83 ? -14.753 -5.365 7.685 1.00 96.44 83 ASP A O 1
ATOM 631 N N . ARG A 1 84 ? -16.079 -6.250 6.102 1.00 95.94 84 ARG A N 1
ATOM 632 C CA . ARG A 1 84 ? -14.996 -6.680 5.221 1.00 95.94 84 ARG A CA 1
ATOM 633 C C . ARG A 1 84 ? -14.687 -5.599 4.189 1.00 95.94 84 ARG A C 1
ATOM 635 O O . ARG A 1 84 ? -15.589 -5.102 3.519 1.00 95.94 84 ARG A O 1
ATOM 642 N N . TYR A 1 85 ? -13.414 -5.266 4.027 1.00 95.06 85 TYR A N 1
ATOM 643 C CA . TYR A 1 85 ? -12.910 -4.242 3.122 1.00 95.06 85 TYR A CA 1
ATOM 644 C C . TYR A 1 85 ? -11.881 -4.825 2.153 1.00 95.06 85 TYR A C 1
ATOM 646 O O . TYR A 1 85 ? -10.838 -5.340 2.566 1.00 95.06 85 TYR A O 1
ATOM 654 N N . TYR A 1 86 ? -12.166 -4.691 0.859 1.00 93.06 86 TYR A N 1
ATOM 655 C CA . TYR A 1 86 ? -11.256 -5.014 -0.235 1.00 93.06 86 TYR A CA 1
ATOM 656 C C . TYR A 1 86 ? -10.565 -3.743 -0.714 1.00 93.06 86 TYR A C 1
ATOM 658 O O . TYR A 1 86 ? -11.215 -2.822 -1.203 1.00 93.06 86 TYR A O 1
ATOM 666 N N . ILE A 1 87 ? -9.247 -3.696 -0.583 1.00 93.31 87 ILE A N 1
ATOM 667 C CA . ILE A 1 87 ? -8.403 -2.564 -0.952 1.00 93.31 87 ILE A CA 1
ATOM 668 C C . ILE A 1 87 ? -7.724 -2.876 -2.284 1.00 93.31 87 ILE A C 1
ATOM 670 O O . ILE A 1 87 ? -7.071 -3.912 -2.424 1.00 93.31 87 ILE A O 1
ATOM 674 N N . TYR A 1 88 ? -7.855 -1.974 -3.255 1.00 91.31 88 TYR A N 1
ATOM 675 C CA . TYR A 1 88 ? -7.200 -2.084 -4.558 1.00 91.31 88 TYR A CA 1
ATOM 676 C C . TYR A 1 88 ? -6.649 -0.721 -4.980 1.00 91.31 88 TYR A C 1
ATOM 678 O O . TYR A 1 88 ? -7.405 0.188 -5.338 1.00 91.31 88 TYR A O 1
ATOM 686 N N . LEU A 1 89 ? -5.326 -0.579 -4.919 1.00 92.00 89 LEU A N 1
ATOM 687 C CA . LEU A 1 89 ? -4.607 0.656 -5.209 1.00 92.00 89 LEU A CA 1
ATOM 688 C C . LEU A 1 89 ? -3.667 0.414 -6.388 1.00 92.00 89 LEU A C 1
ATOM 690 O O . LEU A 1 89 ? -2.753 -0.402 -6.297 1.00 92.00 89 LEU A O 1
ATOM 694 N N . THR A 1 90 ? -3.893 1.126 -7.490 1.00 90.00 90 THR A N 1
ATOM 695 C CA . THR A 1 90 ? -3.072 1.055 -8.702 1.00 90.00 90 THR A CA 1
ATOM 696 C C . THR A 1 90 ? -2.776 2.462 -9.190 1.00 90.00 90 THR A C 1
ATOM 698 O O . THR A 1 90 ? -3.697 3.241 -9.425 1.00 90.00 90 THR A O 1
ATOM 701 N N . HIS A 1 91 ? -1.498 2.796 -9.341 1.00 91.12 91 HIS A N 1
ATOM 702 C CA . HIS A 1 91 ? -1.072 4.123 -9.778 1.00 91.12 91 HIS A CA 1
ATOM 703 C C . HIS A 1 91 ? 0.173 4.061 -10.648 1.00 91.12 91 HIS A C 1
ATOM 705 O O . HIS A 1 91 ? 0.927 3.099 -10.574 1.00 91.12 91 HIS A O 1
ATOM 711 N N . ILE A 1 92 ? 0.428 5.112 -11.425 1.00 90.12 92 ILE A N 1
ATOM 712 C CA . ILE A 1 92 ? 1.672 5.299 -12.174 1.00 90.12 92 ILE A CA 1
ATOM 713 C C . ILE A 1 92 ? 2.437 6.487 -11.593 1.00 90.12 92 ILE A C 1
ATOM 715 O O . ILE A 1 92 ? 1.871 7.558 -11.381 1.00 90.12 92 ILE A O 1
ATOM 719 N N . ASN A 1 93 ? 3.738 6.335 -11.352 1.00 91.38 93 ASN A N 1
ATOM 720 C CA . ASN A 1 93 ? 4.571 7.428 -10.855 1.00 91.38 93 ASN A CA 1
ATOM 721 C C . ASN A 1 93 ? 4.877 8.462 -11.965 1.00 91.38 93 ASN A C 1
ATOM 723 O O . ASN A 1 93 ? 5.776 8.266 -12.781 1.00 91.38 93 ASN A O 1
ATOM 727 N N . TYR A 1 94 ? 4.179 9.600 -11.973 1.00 90.81 94 TYR A N 1
ATOM 728 C CA . TYR A 1 94 ? 4.379 10.726 -12.900 1.00 90.81 94 TYR A CA 1
ATOM 729 C C . TYR A 1 94 ? 5.016 11.953 -12.232 1.00 90.81 94 TYR A C 1
ATOM 731 O O . TYR A 1 94 ? 4.775 13.097 -12.615 1.00 90.81 94 TYR A O 1
ATOM 739 N N . THR A 1 95 ? 5.896 11.741 -11.252 1.00 91.50 95 THR A N 1
ATOM 740 C CA . THR A 1 95 ? 6.600 12.825 -10.535 1.00 91.50 95 THR A CA 1
ATOM 741 C C . THR A 1 95 ? 7.687 13.543 -11.351 1.00 91.50 95 THR A C 1
ATOM 743 O O . THR A 1 95 ? 8.432 14.375 -10.810 1.00 91.50 95 THR A O 1
ATOM 746 N N . TYR A 1 96 ? 7.793 13.268 -12.655 1.00 87.06 96 TYR A N 1
ATOM 747 C CA . TYR A 1 96 ? 8.657 14.023 -13.563 1.00 87.06 96 TYR A CA 1
ATOM 748 C C . TYR A 1 96 ? 8.326 15.526 -13.526 1.00 87.06 96 TYR A C 1
ATOM 750 O O . TYR A 1 96 ? 7.232 15.946 -13.141 1.00 87.06 96 TYR A O 1
ATOM 758 N N . GLY A 1 97 ? 9.309 16.364 -13.850 1.00 81.69 97 GLY A N 1
ATOM 759 C CA . GLY A 1 97 ? 9.094 17.809 -13.929 1.00 81.69 97 GLY A CA 1
ATOM 760 C C . GLY A 1 97 ? 8.345 18.205 -15.204 1.00 81.69 97 GLY A C 1
ATOM 761 O O . GLY A 1 97 ? 8.112 17.387 -16.090 1.00 81.69 97 GLY A O 1
ATOM 762 N N . TYR A 1 98 ? 8.004 19.483 -15.326 1.00 80.94 98 TYR A N 1
ATOM 763 C CA . TYR A 1 98 ? 7.436 20.044 -16.550 1.00 80.94 98 TYR A CA 1
ATOM 764 C C . TYR A 1 98 ? 8.269 21.245 -16.993 1.00 80.94 98 TYR A C 1
ATOM 766 O O . TYR A 1 98 ? 8.755 22.005 -16.155 1.00 80.94 98 TYR A O 1
ATOM 774 N N . ASP A 1 99 ? 8.493 21.388 -18.301 1.00 83.56 99 ASP A N 1
ATOM 775 C CA . ASP A 1 99 ? 9.151 22.577 -18.848 1.00 83.56 99 ASP A CA 1
ATOM 776 C C . ASP A 1 99 ? 8.201 23.787 -18.827 1.00 83.56 99 ASP A C 1
ATOM 778 O O . ASP A 1 99 ? 7.025 23.685 -18.473 1.00 83.56 99 ASP A O 1
ATOM 782 N N . SER A 1 100 ? 8.699 24.955 -19.234 1.00 84.50 100 SER A N 1
ATOM 783 C CA . SER A 1 100 ? 7.897 26.184 -19.305 1.00 84.50 100 SER A CA 1
ATOM 784 C C . SER A 1 100 ? 6.716 26.110 -20.283 1.00 84.50 100 SER A C 1
ATOM 786 O O . SER A 1 100 ? 5.836 26.965 -20.225 1.00 84.50 100 SER A O 1
ATOM 788 N N . ALA A 1 101 ? 6.680 25.107 -21.165 1.00 86.00 101 ALA A N 1
ATOM 789 C CA . ALA A 1 101 ? 5.579 24.840 -22.084 1.00 86.00 101 ALA A CA 1
ATOM 790 C C . ALA A 1 101 ? 4.608 23.767 -21.550 1.00 86.00 101 ALA A C 1
ATOM 792 O O . ALA A 1 101 ? 3.703 23.355 -22.274 1.0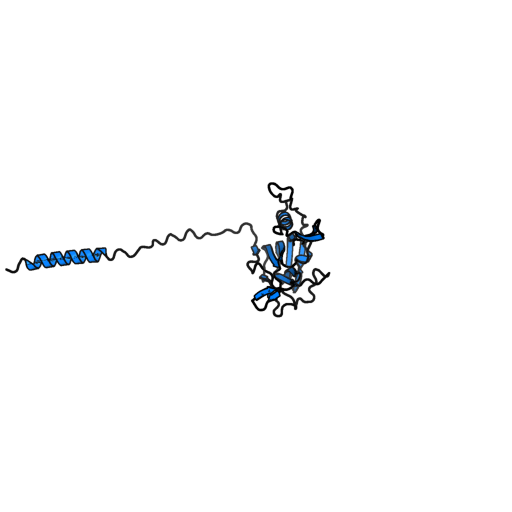0 86.00 101 ALA A O 1
ATOM 793 N N . GLY A 1 102 ? 4.787 23.303 -20.307 1.00 77.06 102 GLY A N 1
ATOM 794 C CA . GLY A 1 102 ? 3.946 22.277 -19.694 1.00 77.06 102 GLY A CA 1
ATOM 795 C C . GLY A 1 102 ? 4.198 20.870 -20.236 1.00 77.06 102 GLY A C 1
ATOM 796 O O . GLY A 1 102 ? 3.337 20.003 -20.102 1.00 77.06 102 GLY A O 1
ATOM 797 N N . ARG A 1 103 ? 5.352 20.614 -20.862 1.00 81.00 103 ARG A N 1
ATOM 798 C CA . ARG A 1 103 ? 5.722 19.280 -21.360 1.00 81.00 103 ARG A CA 1
ATOM 799 C C . ARG A 1 103 ? 6.543 18.533 -20.313 1.00 81.00 103 ARG A C 1
ATOM 801 O O . ARG A 1 103 ? 7.367 19.176 -19.661 1.00 81.00 103 ARG A O 1
ATOM 808 N N . PRO A 1 104 ? 6.382 17.202 -20.177 1.00 76.38 104 PRO A N 1
ATOM 809 C CA . PRO A 1 104 ? 7.233 16.388 -19.314 1.00 76.38 104 PRO A CA 1
ATOM 810 C C . PRO A 1 104 ? 8.717 16.687 -19.562 1.00 76.38 104 PRO A C 1
ATOM 812 O O . PRO A 1 104 ? 9.216 16.519 -20.676 1.00 76.38 104 PRO A O 1
ATOM 815 N N . SER A 1 105 ? 9.418 17.177 -18.542 1.00 74.75 105 SER A N 1
ATOM 816 C CA . SER A 1 105 ? 10.837 17.509 -18.616 1.00 74.75 105 SER A CA 1
ATOM 817 C C . SER A 1 105 ? 11.530 17.340 -17.262 1.00 74.75 105 SER A C 1
ATOM 819 O O . SER A 1 105 ? 10.993 17.663 -16.207 1.00 74.75 105 SER A O 1
ATOM 821 N N . GLY A 1 106 ? 12.761 16.837 -17.280 1.00 68.81 106 GLY A N 1
ATOM 822 C CA . GLY A 1 106 ? 13.559 16.660 -16.069 1.00 68.81 106 GLY A CA 1
ATOM 823 C C . GLY A 1 106 ? 13.331 15.334 -15.342 1.00 68.81 106 GLY A C 1
ATOM 824 O O . GLY A 1 106 ? 12.516 14.499 -15.729 1.00 68.81 106 GLY A O 1
ATOM 825 N N . LEU A 1 107 ? 14.125 15.137 -14.291 1.00 76.25 107 LEU A N 1
ATOM 826 C CA . LEU A 1 107 ? 14.141 13.911 -13.500 1.00 76.25 107 LEU A CA 1
ATOM 827 C C . LEU A 1 107 ? 12.982 13.920 -12.491 1.00 76.25 107 LEU A C 1
ATOM 829 O O . LEU A 1 107 ? 12.791 14.888 -11.747 1.00 76.25 107 LEU A O 1
ATOM 833 N N . GLY A 1 108 ? 12.197 12.845 -12.482 1.00 86.00 108 GLY A N 1
ATOM 834 C CA . GLY A 1 108 ? 11.285 12.519 -11.387 1.00 86.00 108 GLY A CA 1
ATOM 835 C C . GLY A 1 108 ? 12.030 11.879 -10.222 1.00 86.00 108 GLY A C 1
ATOM 836 O O . GLY A 1 108 ? 13.260 11.916 -10.155 1.00 86.00 108 GLY A O 1
ATOM 837 N N . PHE A 1 109 ? 11.277 11.308 -9.293 1.00 89.56 109 PHE A N 1
ATOM 838 C CA . PHE A 1 109 ? 11.829 10.611 -8.139 1.00 89.56 109 PHE A CA 1
ATOM 839 C C . PHE A 1 109 ? 10.981 9.394 -7.797 1.00 89.56 109 PHE A C 1
ATOM 841 O O . PHE A 1 109 ? 9.827 9.285 -8.214 1.00 89.56 109 PHE A O 1
ATOM 848 N N . ASP A 1 110 ? 11.566 8.483 -7.035 1.00 92.38 110 ASP A N 1
ATOM 849 C CA . ASP A 1 110 ? 10.871 7.283 -6.602 1.00 92.38 110 ASP A CA 1
ATOM 850 C C . ASP A 1 110 ? 9.856 7.639 -5.514 1.00 92.38 110 ASP A C 1
ATOM 852 O O . ASP A 1 110 ? 10.071 8.549 -4.707 1.00 92.38 110 ASP A O 1
ATOM 856 N N . VAL A 1 111 ? 8.730 6.936 -5.513 1.00 94.00 111 VAL A N 1
ATOM 857 C CA . VAL A 1 111 ? 7.634 7.158 -4.566 1.00 94.00 111 VAL A CA 1
ATOM 858 C C . VAL A 1 111 ? 7.280 5.878 -3.843 1.00 94.00 111 VAL A C 1
ATOM 860 O O . VAL A 1 111 ? 7.511 4.789 -4.354 1.00 94.00 111 VAL A O 1
ATOM 863 N N . GLU A 1 112 ? 6.671 5.995 -2.678 1.00 95.94 112 GLU A N 1
ATOM 864 C CA . GLU A 1 112 ? 6.128 4.859 -1.956 1.00 95.94 112 GLU A CA 1
ATOM 865 C C . GLU A 1 112 ? 4.630 5.050 -1.725 1.00 95.94 112 GLU A C 1
ATOM 867 O O . GLU A 1 112 ? 4.217 6.061 -1.161 1.00 95.94 112 GLU A O 1
ATOM 872 N N . LEU A 1 113 ? 3.825 4.094 -2.192 1.00 94.88 113 LEU A N 1
ATOM 873 C CA . LEU A 1 113 ? 2.372 4.064 -2.021 1.00 94.88 113 LEU A CA 1
ATOM 874 C C . LEU A 1 113 ? 2.024 3.203 -0.813 1.00 94.88 113 LEU A C 1
ATOM 876 O O . LEU A 1 113 ? 2.451 2.053 -0.760 1.00 94.88 113 LEU A O 1
ATOM 880 N N . ASP A 1 114 ? 1.212 3.723 0.101 1.00 96.19 114 ASP A N 1
ATOM 881 C CA . ASP A 1 114 ? 0.827 3.004 1.311 1.00 96.19 114 ASP A CA 1
ATOM 882 C C . ASP A 1 114 ? -0.611 3.322 1.746 1.00 96.19 114 ASP A C 1
ATOM 884 O O . ASP A 1 114 ? -1.233 4.284 1.280 1.00 96.19 114 ASP A O 1
ATOM 888 N N . LEU A 1 115 ? -1.129 2.507 2.663 1.00 96.25 115 LEU A N 1
ATOM 889 C CA . LEU A 1 115 ? -2.406 2.724 3.327 1.00 96.25 115 LEU A CA 1
ATOM 890 C C . LEU A 1 115 ? -2.167 2.980 4.817 1.00 96.25 115 LEU A C 1
ATOM 892 O O . LEU A 1 115 ? -1.740 2.091 5.554 1.00 96.25 115 LEU A O 1
ATOM 896 N N . GLU A 1 116 ? -2.478 4.198 5.242 1.00 96.81 116 GLU A N 1
ATOM 897 C CA . GLU A 1 116 ? -2.538 4.597 6.641 1.00 96.81 116 GLU A CA 1
ATOM 898 C C . GLU A 1 116 ? -3.830 4.057 7.267 1.00 96.81 116 GLU A C 1
ATOM 900 O O . GLU A 1 116 ? -4.922 4.331 6.765 1.00 96.81 116 GLU A O 1
ATOM 905 N N . ILE A 1 117 ? -3.724 3.319 8.373 1.00 97.94 117 ILE A N 1
ATOM 906 C CA . ILE A 1 117 ? -4.872 2.794 9.118 1.00 97.94 117 ILE A CA 1
ATOM 907 C C . ILE A 1 117 ? -4.843 3.372 10.531 1.00 97.94 117 ILE A C 1
ATOM 909 O O . ILE A 1 117 ? -4.031 2.959 11.362 1.00 97.94 117 ILE A O 1
ATOM 913 N N . THR A 1 118 ? -5.753 4.303 10.817 1.00 98.12 118 THR A N 1
ATOM 914 C CA . THR A 1 118 ? -5.785 5.042 12.088 1.00 98.12 118 THR A CA 1
ATOM 915 C C . THR A 1 118 ? -7.047 4.720 12.877 1.00 98.12 118 THR A C 1
ATOM 917 O O . THR A 1 118 ? -8.165 4.977 12.435 1.00 98.12 118 THR A O 1
ATOM 920 N N . ALA A 1 119 ? -6.884 4.191 14.085 1.00 98.38 119 ALA A N 1
ATOM 921 C CA . ALA A 1 119 ? -7.992 3.802 14.947 1.00 98.38 119 ALA A CA 1
ATOM 922 C C . ALA A 1 119 ? -8.671 5.007 15.624 1.00 98.38 119 ALA A C 1
ATOM 924 O O . ALA A 1 119 ? -8.042 5.776 16.353 1.00 98.38 119 ALA A O 1
ATOM 925 N N . LYS A 1 120 ? -9.991 5.141 15.454 1.00 98.19 120 LYS A N 1
ATOM 926 C CA . LYS A 1 120 ? -10.843 6.085 16.210 1.00 98.19 120 LYS A CA 1
ATOM 927 C C . LY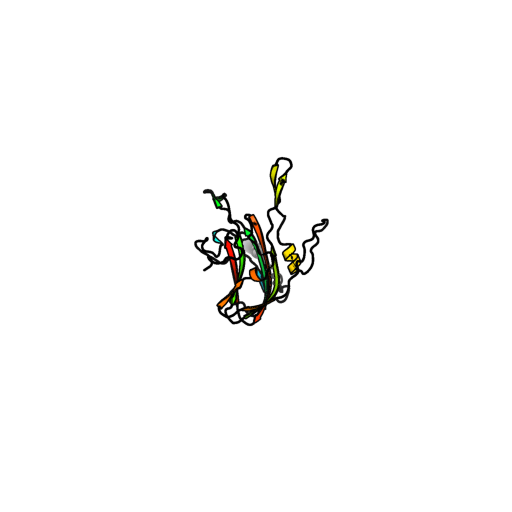S A 1 120 ? -11.309 5.507 17.544 1.00 98.19 120 LYS A C 1
ATOM 929 O O . LYS A 1 120 ? -11.577 6.253 18.490 1.00 98.19 120 LYS A O 1
ATOM 934 N N . GLU A 1 121 ? -11.341 4.185 17.624 1.00 98.19 121 GLU A N 1
ATOM 935 C CA . GLU A 1 121 ? -11.655 3.380 18.802 1.00 98.19 121 GLU A CA 1
ATOM 936 C C . GLU A 1 121 ? -10.669 2.215 18.890 1.00 98.19 121 GLU A C 1
ATOM 938 O O . GLU A 1 121 ? -10.040 1.873 17.891 1.00 98.19 121 GLU A O 1
ATOM 943 N N . ASP A 1 122 ? -10.538 1.582 20.057 1.00 98.50 122 ASP A N 1
ATOM 944 C CA . ASP A 1 122 ? -9.806 0.315 20.151 1.00 98.50 122 ASP A CA 1
ATOM 945 C C . ASP A 1 122 ? -10.419 -0.682 19.157 1.00 98.50 122 ASP A C 1
ATOM 947 O O . ASP A 1 122 ? -11.592 -1.036 19.262 1.00 98.50 122 ASP A O 1
ATOM 951 N N . SER A 1 123 ? -9.623 -1.082 18.168 1.00 98.62 123 SER A N 1
ATOM 952 C CA . SER A 1 123 ? -10.095 -1.789 16.981 1.00 98.62 123 SER A CA 1
ATOM 953 C C . SER A 1 123 ? -9.317 -3.079 16.769 1.00 98.62 123 SER A C 1
ATOM 955 O O . SER A 1 123 ? -8.110 -3.140 17.022 1.00 98.62 123 SER A O 1
ATOM 957 N N . THR A 1 124 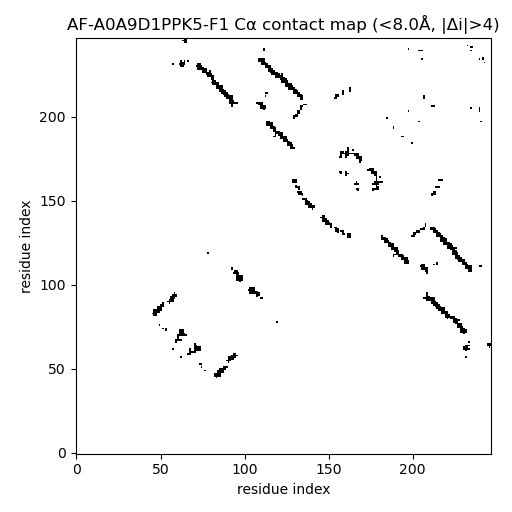? -9.997 -4.102 16.260 1.00 98.69 124 THR A N 1
ATOM 958 C CA . THR A 1 124 ? -9.365 -5.354 15.834 1.00 98.69 124 THR A CA 1
ATOM 959 C C . THR A 1 124 ? -9.540 -5.503 14.329 1.00 98.69 124 THR A C 1
ATOM 961 O O . THR A 1 124 ? -10.661 -5.645 13.845 1.00 98.69 124 THR A O 1
ATOM 964 N N . LEU A 1 125 ? -8.430 -5.491 13.593 1.00 98.50 125 LEU A N 1
ATOM 965 C CA . LEU A 1 125 ? -8.405 -5.686 12.145 1.00 98.50 125 LEU A CA 1
ATOM 966 C C . LEU A 1 125 ? -7.798 -7.052 11.833 1.00 98.50 125 LEU A C 1
ATOM 968 O O . LEU A 1 125 ? -6.714 -7.389 12.313 1.00 98.50 125 LEU A O 1
ATOM 972 N N . LYS A 1 126 ? -8.481 -7.833 11.006 1.00 98.50 126 LYS A N 1
ATOM 973 C CA . LYS A 1 126 ? -7.948 -9.053 10.416 1.00 98.50 126 LYS A CA 1
ATOM 974 C C . LYS A 1 126 ? -7.555 -8.784 8.970 1.00 98.50 126 LYS A C 1
ATOM 976 O O . LYS A 1 126 ? -8.330 -8.215 8.212 1.00 98.50 126 LYS A O 1
ATOM 981 N N . ILE A 1 127 ? -6.357 -9.199 8.585 1.00 98.06 127 ILE A N 1
ATOM 982 C CA . ILE A 1 127 ? -5.848 -9.143 7.216 1.00 98.06 127 ILE A CA 1
ATOM 983 C C . ILE A 1 127 ? -5.785 -10.584 6.724 1.00 98.06 127 ILE A C 1
ATOM 985 O O . ILE A 1 127 ? -4.967 -11.370 7.207 1.00 98.06 127 ILE A O 1
ATOM 989 N N . TYR A 1 128 ? -6.680 -10.935 5.804 1.00 97.06 128 TYR A N 1
ATOM 990 C CA . TYR A 1 128 ? -6.734 -12.262 5.196 1.00 97.06 128 TYR A CA 1
ATOM 991 C C . TYR A 1 128 ? -5.603 -12.443 4.194 1.00 97.06 128 TYR A C 1
ATOM 993 O O . TYR A 1 128 ? -4.914 -13.458 4.206 1.00 97.06 128 TYR A O 1
ATOM 1001 N N . ARG A 1 129 ? -5.421 -11.445 3.327 1.00 96.06 129 ARG A N 1
ATOM 1002 C CA . ARG A 1 129 ? -4.376 -11.402 2.302 1.00 96.06 129 ARG A CA 1
ATOM 1003 C C . ARG A 1 129 ? -3.967 -9.959 2.071 1.00 96.06 129 ARG A C 1
ATOM 1005 O O . ARG A 1 129 ? -4.814 -9.070 2.125 1.00 96.06 129 ARG A O 1
ATOM 1012 N N . ALA A 1 130 ? -2.693 -9.733 1.790 1.00 96.75 130 ALA A N 1
ATOM 1013 C CA . ALA A 1 130 ? -2.213 -8.453 1.307 1.00 96.75 130 ALA A CA 1
ATOM 1014 C C . ALA A 1 130 ? -1.009 -8.666 0.389 1.00 96.75 130 ALA A C 1
ATOM 1016 O O . ALA A 1 130 ? -0.207 -9.574 0.608 1.00 96.75 130 ALA A O 1
ATOM 1017 N N . ALA A 1 131 ? -0.889 -7.839 -0.641 1.00 96.06 131 ALA A N 1
ATOM 1018 C CA . ALA A 1 131 ? 0.181 -7.946 -1.615 1.00 96.06 131 ALA A CA 1
ATOM 1019 C C . ALA A 1 131 ? 0.598 -6.572 -2.143 1.00 96.06 131 ALA A C 1
ATOM 1021 O O . ALA A 1 131 ? -0.214 -5.651 -2.266 1.00 96.06 131 ALA A O 1
ATOM 1022 N N . PHE A 1 132 ? 1.880 -6.463 -2.480 1.00 95.38 132 PHE A N 1
ATOM 1023 C CA . PHE A 1 132 ? 2.480 -5.282 -3.076 1.00 95.38 132 PHE A CA 1
ATOM 1024 C C . PHE A 1 132 ? 3.334 -5.684 -4.276 1.00 95.38 132 PHE A C 1
ATOM 1026 O O . PHE A 1 132 ? 4.038 -6.696 -4.245 1.00 95.38 132 PHE A O 1
ATOM 1033 N N . GLN A 1 133 ? 3.282 -4.890 -5.342 1.00 92.94 133 GLN A N 1
ATOM 1034 C CA . GLN A 1 133 ? 4.142 -5.078 -6.499 1.00 92.94 133 GLN A CA 1
ATOM 1035 C C . GLN A 1 133 ? 4.418 -3.754 -7.208 1.00 92.94 133 GLN A C 1
ATOM 1037 O O . GLN A 1 133 ? 3.520 -2.976 -7.513 1.00 92.94 133 GLN A O 1
ATOM 1042 N N . THR A 1 134 ? 5.684 -3.539 -7.545 1.00 90.62 134 THR A N 1
ATOM 1043 C CA . THR A 1 134 ? 6.123 -2.541 -8.522 1.00 90.62 134 THR A CA 1
ATOM 1044 C C . THR A 1 134 ? 7.076 -3.236 -9.492 1.00 90.62 134 THR A C 1
ATOM 1046 O O . THR A 1 134 ? 7.921 -4.025 -9.047 1.00 90.62 134 THR A O 1
ATOM 1049 N N . PRO A 1 135 ? 6.989 -2.998 -10.812 1.00 85.00 135 PRO A N 1
ATOM 1050 C CA . PRO A 1 135 ? 7.986 -3.490 -11.746 1.00 85.00 135 PRO A CA 1
ATOM 1051 C C . PRO A 1 135 ? 9.372 -2.977 -11.381 1.00 85.00 135 PRO A C 1
ATOM 1053 O O . PRO A 1 135 ? 9.547 -1.825 -10.981 1.00 85.00 135 PRO A O 1
ATOM 1056 N N . LYS A 1 136 ? 10.374 -3.831 -11.569 1.00 76.69 136 LYS A N 1
ATOM 1057 C CA . LYS A 1 136 ? 11.778 -3.434 -11.485 1.00 76.69 136 LYS A CA 1
ATOM 1058 C C . LYS A 1 136 ? 12.247 -3.077 -12.889 1.00 76.69 136 LYS A C 1
ATOM 1060 O O . LYS A 1 136 ? 12.062 -3.865 -13.810 1.00 76.69 136 LYS A O 1
ATOM 1065 N N . VAL A 1 137 ? 12.858 -1.906 -13.068 1.00 73.12 137 VAL A N 1
ATOM 1066 C CA . VAL A 1 137 ? 13.475 -1.559 -14.358 1.00 73.12 137 VAL A CA 1
ATOM 1067 C C . VAL A 1 137 ? 14.663 -2.481 -14.576 1.00 73.12 137 VAL A C 1
ATOM 1069 O O . VAL A 1 137 ? 15.638 -2.420 -13.826 1.00 73.12 137 VAL A O 1
ATOM 1072 N N . GLN A 1 138 ? 14.610 -3.307 -15.616 1.00 68.31 138 GLN A N 1
ATOM 1073 C CA . GLN A 1 138 ? 15.773 -4.079 -16.026 1.00 68.31 138 GLN A CA 1
ATOM 1074 C C . GLN A 1 138 ? 16.575 -3.271 -17.041 1.00 68.31 138 GLN A C 1
ATOM 1076 O O . GLN A 1 138 ? 16.040 -2.753 -18.026 1.00 68.31 138 GLN A O 1
ATOM 1081 N N . ARG A 1 139 ? 17.874 -3.151 -16.772 1.00 73.31 139 ARG A N 1
ATOM 1082 C CA . ARG A 1 139 ? 18.843 -2.524 -17.666 1.00 73.31 139 ARG A CA 1
ATOM 1083 C C . ARG A 1 139 ? 19.892 -3.557 -18.020 1.00 73.31 139 ARG A C 1
ATOM 1085 O O . ARG A 1 139 ? 20.444 -4.189 -17.122 1.00 73.31 139 ARG A O 1
ATOM 1092 N N . TYR A 1 140 ? 20.182 -3.694 -19.301 1.00 77.50 140 TYR A N 1
ATOM 1093 C CA . TYR A 1 140 ? 21.289 -4.512 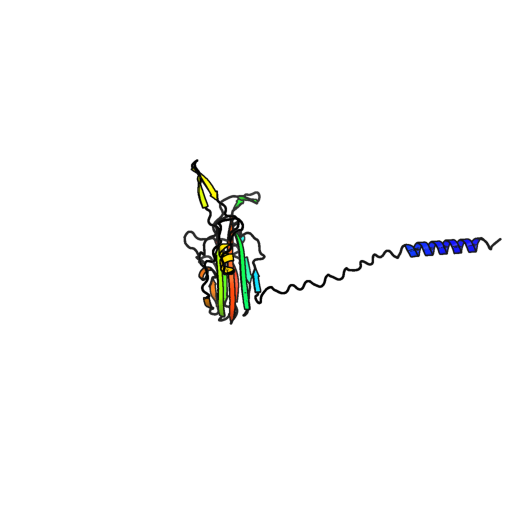-19.777 1.00 77.50 140 TYR A CA 1
ATOM 1094 C C . TYR A 1 140 ? 22.078 -3.748 -20.836 1.00 77.50 140 TYR A C 1
ATOM 1096 O O . TYR A 1 140 ? 21.588 -2.774 -21.407 1.00 77.50 140 TYR A O 1
ATOM 1104 N N . LEU A 1 141 ? 23.328 -4.157 -21.034 1.00 84.38 141 LEU A N 1
ATOM 1105 C CA . LEU A 1 141 ? 24.132 -3.716 -22.164 1.00 84.38 141 LEU A CA 1
ATOM 1106 C C . LEU A 1 141 ? 23.926 -4.724 -23.287 1.00 84.38 141 LEU A C 1
ATOM 1108 O O . LEU A 1 141 ? 24.005 -5.929 -23.037 1.00 84.38 141 LEU A O 1
ATOM 1112 N N . ASP A 1 142 ? 23.624 -4.248 -24.488 1.00 83.69 142 ASP A N 1
ATOM 1113 C CA . ASP A 1 142 ? 23.632 -5.113 -25.662 1.00 83.69 142 ASP A CA 1
ATOM 1114 C C . ASP A 1 142 ? 25.063 -5.369 -26.168 1.00 83.69 142 ASP A C 1
ATOM 1116 O O . ASP A 1 142 ? 26.057 -4.940 -25.577 1.00 83.69 142 ASP A O 1
ATOM 1120 N N . GLU A 1 143 ? 25.165 -6.094 -27.280 1.00 90.19 143 GLU A N 1
ATOM 1121 C CA . GLU A 1 143 ? 26.424 -6.421 -27.954 1.00 90.19 143 GLU A CA 1
ATOM 1122 C C . GLU A 1 143 ? 27.255 -5.197 -28.383 1.00 90.19 143 GLU A C 1
ATOM 1124 O O . GLU A 1 143 ? 28.465 -5.325 -28.577 1.00 90.19 143 GLU A O 1
ATOM 1129 N N . ASN A 1 144 ? 26.643 -4.011 -28.462 1.00 92.69 144 ASN A N 1
ATOM 1130 C CA . ASN A 1 144 ? 27.294 -2.750 -28.813 1.00 92.69 144 ASN A CA 1
ATOM 1131 C C . ASN A 1 144 ? 27.646 -1.890 -27.584 1.00 92.69 144 ASN A C 1
ATOM 1133 O O . ASN A 1 144 ? 28.140 -0.775 -27.745 1.00 92.69 144 ASN A O 1
ATOM 1137 N N . ASN A 1 145 ? 27.446 -2.401 -26.362 1.00 87.19 145 ASN A N 1
ATOM 1138 C CA . ASN A 1 145 ? 27.497 -1.645 -25.103 1.00 87.19 145 ASN A CA 1
ATOM 1139 C C . ASN A 1 145 ? 26.441 -0.530 -24.990 1.00 87.19 145 ASN A C 1
ATOM 1141 O O . ASN A 1 145 ? 26.584 0.366 -24.148 1.00 87.19 145 ASN A O 1
ATOM 1145 N N . ASP A 1 146 ? 25.363 -0.591 -25.772 1.00 87.62 146 ASP A N 1
ATOM 1146 C CA . ASP A 1 146 ? 24.258 0.347 -25.626 1.00 87.62 146 ASP A CA 1
ATOM 1147 C C . ASP A 1 146 ? 23.355 -0.077 -24.464 1.00 87.62 146 ASP A C 1
ATOM 1149 O O . ASP A 1 146 ? 23.066 -1.257 -24.241 1.00 87.62 146 ASP A O 1
ATOM 1153 N N . LYS A 1 147 ? 22.914 0.910 -23.674 1.00 80.31 147 LYS A N 1
ATOM 1154 C CA . LYS A 1 147 ? 22.011 0.678 -22.541 1.00 80.31 147 LYS A CA 1
ATOM 1155 C C . LYS A 1 147 ? 20.606 0.410 -23.057 1.00 80.31 147 LYS A C 1
ATOM 1157 O O . LYS A 1 147 ? 19.924 1.331 -23.501 1.00 80.31 147 LYS A O 1
ATOM 1162 N N . GLN A 1 148 ? 20.158 -0.824 -22.897 1.00 78.31 148 GLN A N 1
ATOM 1163 C CA . GLN A 1 148 ? 18.799 -1.237 -23.200 1.00 78.31 148 GLN A CA 1
ATOM 1164 C C . GLN A 1 148 ? 17.928 -1.199 -21.943 1.00 78.31 148 GLN A C 1
ATOM 1166 O O . GLN A 1 148 ? 18.376 -1.518 -20.837 1.00 78.31 148 GLN A O 1
ATOM 1171 N N . PHE A 1 149 ? 16.670 -0.798 -22.125 1.00 72.69 149 PHE A N 1
ATOM 1172 C CA . PHE A 1 149 ? 15.656 -0.740 -21.075 1.00 72.69 149 PHE A CA 1
ATOM 1173 C C . PHE A 1 149 ? 14.558 -1.746 -21.394 1.00 72.69 149 PHE A C 1
ATOM 1175 O O . PHE A 1 149 ? 13.894 -1.632 -22.424 1.00 72.69 149 PHE A O 1
ATOM 1182 N N . VAL A 1 150 ? 14.334 -2.701 -20.494 1.00 68.19 150 VAL A N 1
ATOM 1183 C CA . VAL A 1 150 ? 13.149 -3.559 -20.568 1.00 68.19 150 VAL A CA 1
ATOM 1184 C C . VAL A 1 150 ? 12.075 -2.944 -19.693 1.00 68.19 150 VAL A C 1
ATOM 1186 O O . VAL A 1 150 ? 12.207 -2.884 -18.468 1.00 68.19 150 VAL A O 1
ATOM 1189 N N . PHE A 1 151 ? 11.003 -2.494 -20.333 1.00 61.72 151 PHE A N 1
ATOM 1190 C CA . PHE A 1 151 ? 9.762 -2.175 -19.646 1.00 61.72 151 PHE A CA 1
ATOM 1191 C C . PHE A 1 151 ? 8.937 -3.455 -19.550 1.00 61.72 151 PHE A C 1
ATOM 1193 O O . PHE A 1 151 ? 8.603 -4.061 -20.569 1.00 61.72 151 PHE A O 1
ATOM 1200 N N . HIS A 1 152 ? 8.620 -3.888 -18.332 1.00 61.16 152 HIS A N 1
ATOM 1201 C CA . HIS A 1 152 ? 7.664 -4.975 -18.146 1.00 61.16 152 HIS A CA 1
ATOM 1202 C C . HIS A 1 152 ? 6.264 -4.511 -18.581 1.00 61.16 152 HIS A C 1
ATOM 1204 O O . HIS A 1 152 ? 5.864 -3.374 -18.322 1.00 61.16 152 HIS A O 1
ATOM 1210 N N . THR A 1 153 ? 5.532 -5.379 -19.284 1.00 59.91 153 THR A N 1
ATOM 1211 C CA . THR A 1 153 ? 4.136 -5.132 -19.665 1.00 59.91 153 THR A CA 1
ATOM 1212 C C . THR A 1 153 ? 3.243 -5.316 -18.452 1.00 59.91 153 THR A C 1
ATOM 1214 O O . THR A 1 153 ? 3.135 -6.450 -18.003 1.00 59.91 153 THR A O 1
ATOM 1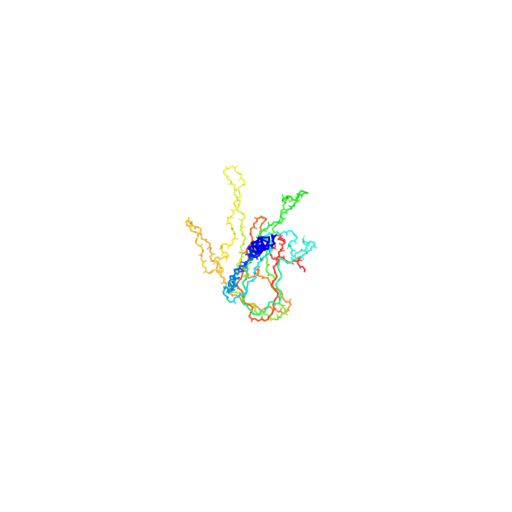217 N N . TRP A 1 154 ? 2.594 -4.242 -17.985 1.00 61.38 154 TRP A N 1
ATOM 1218 C CA . TRP A 1 154 ? 1.794 -4.228 -16.750 1.00 61.38 154 TRP A CA 1
ATOM 1219 C C . TRP A 1 154 ? 2.572 -4.754 -15.525 1.00 61.38 154 TRP A C 1
ATOM 1221 O O . TRP A 1 154 ? 3.650 -5.334 -15.619 1.00 61.38 154 TRP A O 1
ATOM 1231 N N . GLY A 1 155 ? 2.121 -4.395 -14.333 1.00 67.81 155 GLY A N 1
ATOM 1232 C CA . GLY A 1 155 ? 2.829 -4.752 -13.113 1.00 67.81 155 GLY A CA 1
ATOM 1233 C C . GLY A 1 155 ? 1.839 -4.889 -11.993 1.00 67.81 155 GLY A C 1
ATOM 1234 O O . GLY A 1 155 ? 1.412 -3.874 -11.468 1.00 67.81 155 GLY A O 1
ATOM 1235 N N . ALA A 1 156 ? 1.445 -6.120 -11.688 1.00 85.62 156 ALA A N 1
ATOM 1236 C CA . ALA A 1 156 ? 0.612 -6.463 -10.529 1.00 85.62 156 ALA A CA 1
ATOM 1237 C C . ALA A 1 156 ? 0.336 -7.970 -10.426 1.00 85.62 156 ALA A C 1
ATOM 1239 O O . ALA A 1 156 ? -0.269 -8.414 -9.456 1.00 85.62 156 ALA A O 1
ATOM 1240 N N . GLU A 1 157 ? 0.682 -8.765 -11.436 1.00 89.69 157 GLU A N 1
ATOM 1241 C CA . GLU A 1 157 ? 0.111 -10.093 -11.615 1.00 89.69 157 GLU A CA 1
ATOM 1242 C C . GLU A 1 157 ? 0.524 -11.091 -10.529 1.00 89.69 157 GLU A C 1
ATOM 1244 O O . GLU A 1 157 ? -0.288 -11.941 -10.177 1.00 89.69 157 GLU A O 1
ATOM 1249 N N . ASP A 1 158 ? 1.720 -10.970 -9.940 1.00 91.25 158 ASP A N 1
ATOM 1250 C CA . ASP A 1 158 ? 2.107 -11.803 -8.789 1.00 91.25 158 ASP A CA 1
ATOM 1251 C C . ASP A 1 158 ? 1.305 -11.411 -7.540 1.00 91.25 158 ASP A C 1
ATOM 1253 O O . ASP A 1 158 ? 0.873 -12.262 -6.758 1.00 91.25 158 ASP A O 1
ATOM 1257 N N . ALA A 1 159 ? 1.058 -10.113 -7.358 1.00 92.62 159 ALA A N 1
ATOM 1258 C CA . ALA A 1 159 ? 0.200 -9.632 -6.284 1.00 92.62 159 ALA A CA 1
ATOM 1259 C C . ALA A 1 159 ? -1.258 -10.079 -6.487 1.00 92.62 159 ALA A C 1
ATOM 1261 O O . ALA A 1 159 ? -1.896 -10.523 -5.536 1.00 92.62 159 ALA A O 1
ATOM 1262 N N . VAL A 1 160 ? -1.770 -10.059 -7.722 1.00 91.94 160 VAL A N 1
ATOM 1263 C CA . VAL A 1 160 ? -3.099 -10.594 -8.056 1.00 91.94 160 VAL A CA 1
ATOM 1264 C C . VAL A 1 160 ? -3.154 -12.107 -7.832 1.00 91.94 160 VAL A C 1
ATOM 1266 O O . VAL A 1 160 ? -4.097 -12.578 -7.202 1.00 91.94 160 VAL A O 1
ATOM 1269 N N . ALA A 1 161 ? -2.144 -12.865 -8.269 1.00 93.81 161 ALA A N 1
ATOM 1270 C CA . ALA A 1 161 ? -2.035 -14.304 -8.009 1.00 93.81 161 ALA A CA 1
ATOM 1271 C C . ALA A 1 161 ? -2.071 -14.606 -6.501 1.00 93.81 161 ALA A C 1
ATOM 1273 O O . ALA A 1 161 ? -2.765 -15.518 -6.053 1.00 93.81 161 ALA A O 1
ATOM 1274 N N . THR A 1 162 ? -1.392 -13.777 -5.703 1.00 94.38 162 THR A N 1
ATOM 1275 C CA . THR A 1 162 ? -1.407 -13.874 -4.238 1.00 94.38 162 THR A CA 1
ATOM 1276 C C . THR A 1 162 ? -2.797 -13.606 -3.660 1.00 94.38 162 THR A C 1
ATOM 1278 O O . THR A 1 162 ? -3.276 -14.371 -2.826 1.00 94.38 162 THR A O 1
ATOM 1281 N N . MET A 1 163 ? -3.498 -12.575 -4.137 1.00 93.75 163 MET A N 1
ATOM 1282 C CA . MET A 1 163 ? -4.869 -12.286 -3.697 1.00 93.75 163 MET A CA 1
ATOM 1283 C C . MET A 1 163 ? -5.875 -13.371 -4.095 1.00 93.75 163 MET A C 1
ATOM 1285 O O . MET A 1 163 ? -6.821 -13.633 -3.352 1.00 93.75 163 MET A O 1
ATOM 1289 N N . LEU A 1 164 ? -5.667 -14.005 -5.249 1.00 92.75 164 LEU A N 1
ATOM 1290 C CA . LEU A 1 164 ? -6.487 -15.102 -5.755 1.00 92.75 164 LEU A CA 1
ATOM 1291 C C . LEU A 1 164 ? -6.153 -16.464 -5.127 1.00 92.75 164 LEU A C 1
ATOM 1293 O O . LEU A 1 164 ? -6.892 -17.429 -5.335 1.00 92.75 164 LEU A O 1
ATOM 1297 N N . ASP A 1 165 ? -5.058 -16.543 -4.373 1.00 93.19 165 ASP A N 1
ATOM 1298 C CA . ASP A 1 165 ? -4.545 -17.758 -3.744 1.00 93.19 165 ASP A CA 1
ATOM 1299 C C . ASP A 1 165 ? -4.206 -18.891 -4.732 1.00 93.19 165 ASP A C 1
ATOM 1301 O O . ASP A 1 165 ? -4.325 -20.077 -4.426 1.00 93.19 165 ASP A O 1
ATOM 1305 N N . HIS A 1 166 ? -3.785 -18.539 -5.949 1.00 94.94 166 HIS A N 1
ATOM 1306 C CA . HIS A 1 166 ? -3.312 -19.496 -6.948 1.00 94.94 166 HIS A CA 1
ATOM 1307 C C . HIS A 1 166 ? -2.400 -18.838 -7.984 1.00 94.94 166 HIS A C 1
ATOM 1309 O O . HIS A 1 166 ? -2.524 -17.652 -8.283 1.00 94.94 166 HIS A O 1
ATOM 1315 N N . ASP A 1 167 ? -1.496 -19.632 -8.558 1.00 95.94 167 ASP A N 1
ATOM 1316 C CA . ASP A 1 167 ? -0.643 -19.199 -9.665 1.00 95.94 167 ASP A CA 1
ATOM 1317 C C . ASP A 1 167 ? -1.482 -18.840 -10.902 1.00 95.94 167 ASP A C 1
ATOM 1319 O O . ASP A 1 167 ? -2.410 -19.565 -11.274 1.00 95.94 167 ASP A O 1
ATOM 1323 N N . ILE A 1 168 ? -1.106 -17.760 -11.590 1.00 93.50 168 ILE A N 1
ATOM 1324 C CA . ILE A 1 168 ? -1.707 -17.364 -12.868 1.00 93.50 168 ILE A CA 1
ATOM 1325 C C . ILE A 1 168 ? -0.757 -17.762 -13.997 1.00 93.50 168 ILE A C 1
ATOM 1327 O O . ILE A 1 168 ? 0.402 -17.351 -14.037 1.00 93.50 168 ILE A O 1
ATOM 1331 N N . TYR A 1 169 ? -1.266 -18.533 -14.956 1.00 92.69 169 TYR A N 1
ATOM 1332 C CA . TYR A 1 169 ? -0.500 -19.014 -16.104 1.00 92.69 169 TYR A CA 1
ATOM 1333 C C . TYR A 1 169 ? -0.834 -18.182 -17.335 1.00 92.69 169 TYR A C 1
ATOM 1335 O O . TYR A 1 169 ? -1.987 -18.141 -17.777 1.00 92.69 169 TYR A O 1
ATOM 1343 N N . ARG A 1 170 ? 0.172 -17.524 -17.917 1.00 88.12 170 ARG A N 1
ATOM 1344 C CA . ARG A 1 170 ? -0.029 -16.762 -19.148 1.00 88.12 170 ARG A CA 1
ATOM 1345 C C . ARG A 1 170 ? -0.254 -17.728 -20.312 1.00 88.12 170 ARG A C 1
ATOM 1347 O O . ARG A 1 170 ? 0.567 -18.600 -20.581 1.00 88.12 170 ARG A O 1
ATOM 1354 N N . LEU A 1 171 ? -1.369 -17.563 -21.025 1.00 89.94 171 LEU A N 1
ATOM 1355 C CA . LEU A 1 171 ? -1.697 -18.416 -22.169 1.00 89.94 171 LEU A CA 1
ATOM 1356 C C . LEU A 1 171 ? -0.601 -18.343 -23.240 1.00 89.94 171 LEU A C 1
ATOM 1358 O O . LEU A 1 171 ? -0.147 -17.255 -23.595 1.00 89.94 171 LEU A O 1
ATOM 1362 N N . ASN A 1 172 ? -0.225 -19.503 -23.784 1.00 91.19 172 ASN A N 1
ATOM 1363 C CA . ASN A 1 172 ? 0.807 -19.649 -24.818 1.00 91.19 172 ASN A CA 1
ATOM 1364 C C . ASN A 1 172 ? 2.184 -19.078 -24.420 1.00 91.19 172 ASN A C 1
ATOM 1366 O O . ASN A 1 172 ? 2.928 -18.601 -25.274 1.00 91.19 172 ASN A O 1
ATOM 1370 N N . SER A 1 173 ? 2.522 -19.112 -23.131 1.00 86.81 173 SER A N 1
ATOM 1371 C CA . SER A 1 173 ? 3.798 -18.646 -22.589 1.00 86.81 173 SER A CA 1
ATOM 1372 C C . SER A 1 173 ? 4.242 -19.553 -21.437 1.00 86.81 173 SER A C 1
ATOM 1374 O O . SER A 1 173 ? 3.433 -20.242 -20.824 1.00 86.81 173 SER A O 1
ATOM 1376 N N . ASP A 1 174 ? 5.541 -19.567 -21.158 1.00 87.69 174 ASP A N 1
ATOM 1377 C CA . ASP A 1 174 ? 6.159 -20.167 -19.973 1.00 87.69 174 ASP A CA 1
ATOM 1378 C C . ASP A 1 174 ? 6.098 -19.253 -18.734 1.00 87.69 174 ASP A C 1
ATOM 1380 O O . ASP A 1 174 ? 6.519 -19.648 -17.646 1.00 87.69 174 ASP A O 1
ATOM 1384 N N . VAL A 1 175 ? 5.555 -18.040 -18.878 1.00 88.62 175 VAL A N 1
ATOM 1385 C CA . VAL A 1 175 ? 5.389 -17.084 -17.782 1.00 88.62 175 VAL A CA 1
ATOM 1386 C C . VAL A 1 175 ? 4.310 -17.565 -16.814 1.00 88.62 175 VAL A C 1
ATOM 1388 O O . VAL A 1 175 ? 3.143 -17.746 -17.178 1.00 88.62 175 VAL A O 1
ATOM 1391 N N . VAL A 1 176 ? 4.712 -17.707 -15.551 1.00 91.06 176 VAL A N 1
ATOM 1392 C CA . VAL A 1 176 ? 3.835 -17.998 -14.416 1.00 91.06 176 VAL A CA 1
ATOM 1393 C C . VAL A 1 176 ? 3.971 -16.871 -13.407 1.00 91.06 176 VAL A C 1
ATOM 1395 O O . VAL A 1 176 ? 5.070 -16.628 -12.910 1.00 91.06 176 VAL A O 1
ATOM 1398 N N . TYR A 1 177 ? 2.856 -16.225 -13.092 1.00 91.69 177 TYR A N 1
ATOM 1399 C CA . TYR A 1 177 ? 2.780 -15.262 -12.003 1.00 91.69 177 TYR A CA 1
ATOM 1400 C C . TYR A 1 177 ? 2.462 -16.010 -10.717 1.00 91.69 177 TYR A C 1
ATOM 1402 O O . TYR A 1 177 ? 1.500 -16.784 -10.659 1.00 91.69 177 TYR A O 1
ATOM 1410 N N . LYS A 1 178 ? 3.321 -15.850 -9.718 1.00 92.75 178 LYS A N 1
ATOM 1411 C CA . LYS A 1 178 ? 3.371 -16.745 -8.563 1.00 92.75 178 LYS A CA 1
ATOM 1412 C C . LYS A 1 178 ? 2.547 -16.210 -7.407 1.00 92.75 178 LYS A C 1
ATOM 1414 O O . LYS A 1 178 ? 2.745 -15.078 -6.974 1.00 92.75 178 LYS A O 1
ATOM 1419 N N . ASN A 1 179 ? 1.692 -17.068 -6.852 1.00 94.06 179 ASN A N 1
ATOM 1420 C CA . ASN A 1 179 ? 1.155 -16.849 -5.517 1.00 94.06 179 ASN A CA 1
ATOM 1421 C C . ASN A 1 179 ? 2.313 -16.971 -4.517 1.00 94.06 179 ASN A C 1
ATOM 1423 O O . ASN A 1 179 ? 2.892 -18.048 -4.355 1.00 94.06 179 ASN A O 1
ATOM 1427 N N . LYS A 1 180 ? 2.662 -15.869 -3.849 1.00 92.12 180 LYS A N 1
ATOM 1428 C CA . LYS A 1 180 ? 3.713 -15.862 -2.817 1.00 92.12 180 LYS A CA 1
ATOM 1429 C C . LYS A 1 180 ? 3.223 -16.404 -1.472 1.00 92.12 180 LYS A C 1
ATOM 1431 O O . LYS A 1 180 ? 4.023 -16.665 -0.580 1.00 92.12 180 LYS A O 1
ATOM 1436 N N . GLY A 1 181 ? 1.919 -16.631 -1.356 1.00 93.31 181 GLY A N 1
ATOM 1437 C CA . GLY A 1 181 ? 1.241 -16.955 -0.117 1.00 93.31 181 GLY A CA 1
ATOM 1438 C C . GLY A 1 181 ? 1.069 -15.721 0.761 1.00 93.31 181 GLY A C 1
ATOM 1439 O O . GLY A 1 181 ? 1.705 -14.685 0.581 1.00 93.31 181 GLY A O 1
ATOM 1440 N N . TYR A 1 182 ? 0.181 -15.842 1.739 1.00 96.50 182 TYR A N 1
ATOM 1441 C CA . TYR A 1 182 ? 0.034 -14.854 2.794 1.00 96.50 182 TYR A CA 1
ATOM 1442 C C . TYR A 1 182 ? -0.370 -15.555 4.084 1.00 96.50 182 TYR A C 1
ATOM 1444 O O . TYR A 1 182 ? -1.254 -16.410 4.082 1.00 96.50 182 TYR A O 1
ATOM 1452 N N . THR A 1 183 ? 0.271 -15.197 5.194 1.00 96.12 183 THR A N 1
ATOM 1453 C CA . THR A 1 183 ? -0.159 -15.670 6.514 1.00 96.12 183 THR A CA 1
ATOM 1454 C C . THR A 1 183 ? -1.116 -14.652 7.103 1.00 96.12 183 THR A C 1
ATOM 1456 O O . THR A 1 183 ? -0.709 -13.516 7.344 1.00 96.12 183 THR A O 1
ATOM 1459 N N . GLU A 1 184 ? -2.363 -15.061 7.352 1.00 97.19 184 GLU A N 1
ATOM 1460 C CA . GLU A 1 184 ? -3.380 -14.192 7.948 1.00 97.19 184 GLU A CA 1
ATOM 1461 C C . GLU A 1 184 ? -2.864 -13.529 9.233 1.00 97.19 184 GLU A C 1
ATOM 1463 O O . GLU A 1 184 ? -2.249 -14.174 10.088 1.00 97.19 184 GLU A O 1
ATOM 1468 N N . LYS A 1 185 ? -3.156 -12.237 9.398 1.00 97.69 185 LYS A N 1
ATOM 1469 C CA . LYS A 1 185 ? -2.751 -11.464 10.578 1.00 97.69 185 LYS A CA 1
ATOM 1470 C C . LYS A 1 185 ? -3.975 -10.895 11.268 1.00 97.69 185 LYS A C 1
ATOM 1472 O O . LYS A 1 185 ? -4.889 -10.410 10.616 1.00 97.69 185 LYS A O 1
ATOM 1477 N N . THR A 1 186 ? -3.993 -10.936 12.596 1.00 98.25 186 THR A N 1
ATOM 1478 C CA . THR A 1 186 ? -4.964 -10.189 13.405 1.00 98.25 186 THR A CA 1
ATOM 1479 C C . THR A 1 186 ? -4.200 -9.169 14.224 1.00 98.25 186 THR A C 1
ATOM 1481 O O . THR A 1 186 ? -3.307 -9.534 14.988 1.00 98.25 186 THR A O 1
ATOM 1484 N N . ILE A 1 187 ? -4.542 -7.899 14.051 1.00 97.62 187 ILE A N 1
ATOM 1485 C CA . ILE A 1 187 ? -3.885 -6.779 14.714 1.00 97.62 187 ILE A CA 1
ATOM 1486 C C . ILE A 1 187 ? -4.884 -6.045 15.600 1.00 97.62 187 ILE A C 1
ATOM 1488 O O . ILE A 1 187 ? -6.045 -5.856 15.243 1.00 97.62 187 ILE A O 1
ATOM 1492 N N . ASN A 1 188 ? -4.415 -5.642 16.778 1.00 98.31 188 ASN A N 1
ATOM 1493 C CA . ASN A 1 188 ? -5.169 -4.799 17.695 1.00 98.31 188 ASN A CA 1
ATOM 1494 C C . ASN A 1 188 ? -4.561 -3.402 17.652 1.00 98.31 188 ASN A C 1
ATOM 1496 O O . ASN A 1 188 ? -3.381 -3.240 17.963 1.00 98.31 188 ASN A O 1
ATOM 1500 N N . ILE A 1 189 ? -5.367 -2.417 17.276 1.00 98.31 189 ILE A N 1
ATOM 1501 C CA . ILE A 1 189 ? -4.953 -1.029 17.095 1.00 98.31 189 ILE A CA 1
ATOM 1502 C C . ILE A 1 189 ? -5.641 -0.215 18.188 1.00 98.31 189 ILE A C 1
ATOM 1504 O O . ILE A 1 189 ? -6.869 -0.217 18.297 1.00 98.31 189 ILE A O 1
ATOM 1508 N N . LYS A 1 190 ? -4.860 0.437 19.050 1.00 98.56 190 LYS A N 1
ATOM 1509 C CA . LYS A 1 190 ? -5.407 1.273 20.125 1.00 98.56 190 LYS A CA 1
ATOM 1510 C C . LYS A 1 190 ? -5.988 2.564 19.577 1.00 98.56 190 LYS A C 1
ATOM 1512 O O . LYS A 1 190 ? -5.512 3.077 18.573 1.00 98.56 190 LYS A O 1
ATOM 1517 N N . LYS A 1 191 ? -6.985 3.132 20.254 1.00 98.25 191 LYS A N 1
ATOM 1518 C CA . LYS A 1 191 ? -7.520 4.448 19.889 1.00 98.25 191 LYS A CA 1
ATOM 1519 C C . LYS A 1 191 ? -6.395 5.481 19.725 1.00 98.25 191 LYS A C 1
ATOM 1521 O O . LYS A 1 191 ? -5.595 5.681 20.636 1.00 98.25 191 LYS A O 1
ATOM 1526 N N . GLY A 1 192 ? -6.385 6.164 18.583 1.00 97.38 192 GLY A N 1
ATOM 1527 C CA . GLY A 1 192 ? -5.381 7.158 18.204 1.00 97.38 192 GLY A CA 1
ATOM 1528 C C . GLY A 1 192 ? -4.078 6.571 17.656 1.00 97.38 192 GLY A C 1
ATOM 1529 O O . GLY A 1 192 ? -3.208 7.337 17.262 1.00 97.38 192 GLY A O 1
ATOM 1530 N N . GLN A 1 193 ? -3.927 5.245 17.628 1.00 97.94 193 GLN A N 1
ATOM 1531 C CA . GLN A 1 193 ? -2.781 4.582 17.018 1.00 97.94 193 GLN A CA 1
ATOM 1532 C C . GLN A 1 193 ? -2.983 4.456 15.508 1.00 97.94 193 GLN A C 1
ATOM 1534 O O . GLN A 1 193 ? -4.083 4.160 15.030 1.00 97.94 193 GLN A O 1
ATOM 1539 N N . THR A 1 194 ? -1.874 4.609 14.795 1.00 96.50 194 THR A N 1
ATOM 1540 C CA . THR A 1 194 ? -1.756 4.389 13.358 1.00 96.50 194 THR A CA 1
ATOM 1541 C C . THR A 1 194 ? -0.863 3.184 13.098 1.00 96.50 194 THR A C 1
ATOM 1543 O O . THR A 1 194 ? 0.132 2.980 13.798 1.00 96.50 194 THR A O 1
ATOM 1546 N N . VAL A 1 195 ? -1.228 2.390 12.098 1.00 97.25 195 VAL A N 1
ATOM 1547 C CA . VAL A 1 195 ? -0.396 1.333 11.509 1.00 97.25 195 VAL A CA 1
ATOM 1548 C C . VAL A 1 195 ? -0.436 1.465 9.992 1.00 97.25 195 VAL A C 1
ATOM 1550 O O . VAL A 1 195 ? -1.409 1.987 9.442 1.00 97.25 195 VAL A O 1
ATOM 1553 N N . TRP A 1 196 ? 0.595 0.972 9.317 1.00 97.38 196 TRP A N 1
ATOM 1554 C CA . TRP A 1 196 ? 0.677 1.013 7.860 1.00 97.38 196 TRP A CA 1
ATOM 1555 C C . TRP A 1 196 ? 0.477 -0.366 7.248 1.00 97.38 196 TRP A C 1
ATOM 1557 O O . TRP A 1 196 ? 0.980 -1.365 7.763 1.00 97.38 196 TRP A O 1
ATOM 1567 N N . LEU A 1 197 ? -0.233 -0.443 6.120 1.00 97.50 197 LEU A N 1
ATOM 1568 C CA . LEU A 1 197 ? -0.407 -1.714 5.413 1.00 97.50 197 LEU A CA 1
ATOM 1569 C C . LEU A 1 197 ? 0.937 -2.287 4.936 1.00 97.50 197 LEU A C 1
ATOM 1571 O O . LEU A 1 197 ? 1.104 -3.509 4.943 1.00 97.50 197 LEU A O 1
ATOM 1575 N N . SER A 1 198 ? 1.901 -1.423 4.596 1.00 97.00 198 SER A N 1
ATOM 1576 C CA . SER A 1 198 ? 3.282 -1.798 4.258 1.00 97.00 198 SER A CA 1
ATOM 1577 C C . SER A 1 198 ? 3.969 -2.693 5.299 1.00 97.00 198 SER A C 1
ATOM 1579 O O . SER A 1 198 ? 4.746 -3.568 4.926 1.00 97.00 198 SER A O 1
ATOM 1581 N N . GLU A 1 199 ? 3.641 -2.558 6.589 1.00 96.38 199 GLU A N 1
ATOM 1582 C CA . GLU A 1 199 ? 4.182 -3.401 7.671 1.00 96.38 199 GLU A CA 1
ATOM 1583 C C . GLU A 1 199 ? 3.723 -4.866 7.570 1.00 96.38 199 GLU A C 1
ATOM 1585 O O . GLU A 1 199 ? 4.300 -5.775 8.180 1.00 96.38 199 GLU A O 1
ATOM 1590 N N . PHE A 1 200 ? 2.654 -5.110 6.811 1.00 96.25 200 PHE A N 1
ATOM 1591 C CA . PHE A 1 200 ? 2.004 -6.406 6.706 1.00 96.25 200 PHE A CA 1
ATOM 1592 C C . PHE A 1 200 ? 2.121 -7.047 5.328 1.00 96.25 200 PHE A C 1
ATOM 1594 O O . PHE A 1 200 ? 1.649 -8.173 5.198 1.00 96.25 200 PHE A O 1
ATOM 1601 N N . VAL A 1 201 ? 2.750 -6.402 4.346 1.00 93.69 201 VAL A N 1
ATOM 1602 C CA . VAL A 1 201 ? 2.988 -6.950 3.000 1.00 93.69 201 VAL A CA 1
ATOM 1603 C C . VAL A 1 201 ? 4.461 -7.288 2.795 1.00 93.69 201 VAL A C 1
ATOM 1605 O O . VAL A 1 201 ? 5.351 -6.638 3.337 1.00 93.69 201 VAL A O 1
ATOM 1608 N N . GLU A 1 202 ? 4.724 -8.312 1.989 1.00 89.75 202 GLU A N 1
ATOM 1609 C CA . GLU A 1 202 ? 6.079 -8.600 1.520 1.00 89.75 202 GLU A CA 1
ATOM 1610 C C . GLU A 1 202 ? 6.448 -7.703 0.332 1.00 89.75 202 GLU A C 1
ATOM 1612 O O . GLU A 1 202 ? 5.579 -7.178 -0.365 1.00 89.75 202 GLU A O 1
ATOM 1617 N N . ASP A 1 203 ? 7.752 -7.541 0.096 1.00 90.12 203 ASP A N 1
ATOM 1618 C CA . ASP A 1 203 ? 8.317 -6.819 -1.053 1.00 90.12 203 ASP A CA 1
ATOM 1619 C C . ASP A 1 203 ? 7.905 -5.344 -1.197 1.00 90.12 203 ASP A C 1
ATOM 1621 O O . ASP A 1 203 ? 8.060 -4.762 -2.274 1.00 90.12 203 ASP A O 1
ATOM 1625 N N . TYR A 1 204 ? 7.430 -4.716 -0.117 1.00 95.00 204 TYR A N 1
ATOM 1626 C CA . TYR A 1 204 ? 7.193 -3.277 -0.081 1.00 95.00 204 TYR A CA 1
ATOM 1627 C C . TYR A 1 204 ? 8.459 -2.507 -0.481 1.00 95.00 204 TYR A C 1
ATOM 1629 O O . TYR A 1 204 ? 9.530 -2.694 0.102 1.00 95.00 204 TYR A O 1
ATOM 1637 N N . ALA A 1 205 ? 8.349 -1.669 -1.512 1.00 93.94 205 ALA A N 1
ATOM 1638 C CA . ALA A 1 205 ? 9.500 -1.029 -2.130 1.00 93.94 205 ALA A CA 1
ATOM 1639 C C . ALA A 1 205 ? 9.141 0.306 -2.804 1.00 93.94 205 ALA A C 1
ATOM 1641 O O . ALA A 1 205 ? 7.983 0.526 -3.165 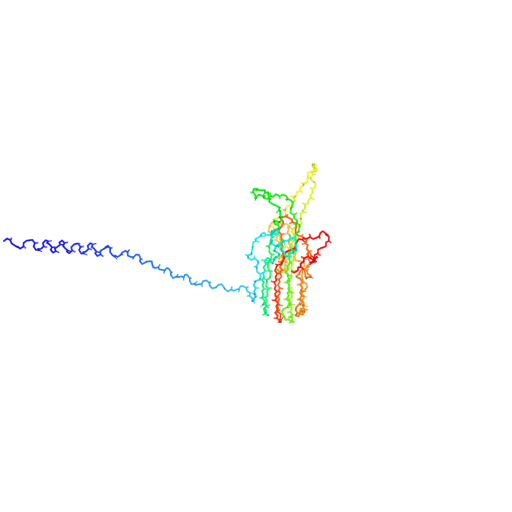1.00 93.94 205 ALA A O 1
ATOM 1642 N N . PRO A 1 206 ? 10.138 1.172 -3.055 1.00 93.88 206 PRO A N 1
ATOM 1643 C CA . PRO A 1 206 ? 9.953 2.369 -3.860 1.00 93.88 206 PRO A CA 1
ATOM 1644 C C . PRO A 1 206 ? 9.570 2.026 -5.303 1.00 93.88 206 PRO A C 1
ATOM 1646 O O . PRO A 1 206 ? 10.143 1.129 -5.927 1.00 93.88 206 PRO A O 1
ATOM 1649 N N . CYS A 1 207 ? 8.619 2.775 -5.849 1.00 91.94 207 CYS A N 1
ATOM 1650 C CA . CYS A 1 207 ? 8.212 2.726 -7.241 1.00 91.94 207 CYS A CA 1
ATOM 1651 C C . CYS A 1 207 ? 8.962 3.779 -8.055 1.00 91.94 207 CYS A C 1
ATOM 1653 O O . CYS A 1 207 ? 8.851 4.985 -7.806 1.00 91.94 207 CYS A O 1
ATOM 1655 N N . GLY A 1 208 ? 9.689 3.306 -9.065 1.00 88.94 208 GLY A N 1
ATOM 1656 C CA . GLY A 1 208 ? 10.432 4.154 -9.983 1.00 88.94 208 GLY A CA 1
ATOM 1657 C C . GLY A 1 208 ? 9.544 5.053 -10.842 1.00 88.94 208 GLY A C 1
ATOM 1658 O O . GLY A 1 208 ? 8.381 4.758 -11.109 1.00 88.94 208 GLY A O 1
ATOM 1659 N N . MET A 1 209 ? 10.115 6.154 -11.320 1.00 86.81 209 MET A N 1
ATOM 1660 C CA . MET A 1 209 ? 9.439 7.068 -12.245 1.00 86.81 209 MET A CA 1
ATOM 1661 C C . MET A 1 209 ? 8.915 6.337 -13.502 1.00 86.81 209 MET A C 1
ATOM 1663 O O . MET A 1 209 ? 9.631 5.551 -14.120 1.00 86.81 209 MET A O 1
ATOM 1667 N N . VAL A 1 210 ? 7.685 6.659 -13.914 1.00 85.44 210 VAL A N 1
ATOM 1668 C CA . VAL A 1 210 ? 6.928 6.084 -15.048 1.00 85.44 210 VAL A CA 1
ATOM 1669 C C . VAL A 1 210 ? 6.646 4.582 -14.905 1.00 85.44 210 VAL A C 1
ATOM 1671 O O . VAL A 1 210 ? 6.308 3.911 -15.878 1.00 85.44 210 VAL A O 1
ATOM 1674 N N . LEU A 1 211 ? 6.760 4.033 -13.696 1.00 87.69 211 LEU A N 1
ATOM 1675 C CA . LEU A 1 211 ? 6.365 2.657 -13.415 1.00 87.69 211 LEU A CA 1
ATOM 1676 C C . LEU A 1 211 ? 5.017 2.618 -12.698 1.00 87.69 211 LEU A C 1
ATOM 1678 O O . LEU A 1 211 ? 4.683 3.554 -11.963 1.00 87.69 211 LEU A O 1
ATOM 1682 N N . PRO A 1 212 ? 4.235 1.547 -12.915 1.00 89.62 212 PRO A N 1
ATOM 1683 C CA . PRO A 1 212 ? 3.063 1.290 -12.108 1.00 89.62 212 PRO A CA 1
ATOM 1684 C C . PRO A 1 212 ? 3.467 0.793 -10.713 1.00 89.62 212 PRO A C 1
ATOM 1686 O O . PRO A 1 212 ? 4.464 0.093 -10.547 1.00 89.62 212 PRO A O 1
ATOM 1689 N N . VAL A 1 213 ? 2.657 1.116 -9.715 1.00 91.88 213 VAL A N 1
ATOM 1690 C CA . VAL A 1 213 ? 2.713 0.571 -8.362 1.00 91.88 213 VAL A CA 1
ATOM 1691 C C . VAL A 1 213 ? 1.350 0.014 -8.005 1.00 91.88 213 VAL A C 1
ATOM 1693 O O . VAL A 1 213 ? 0.320 0.630 -8.287 1.00 91.88 213 VAL A O 1
ATOM 1696 N N . PHE A 1 214 ? 1.363 -1.156 -7.381 1.00 92.75 214 PHE A N 1
ATOM 1697 C CA . PHE A 1 214 ? 0.172 -1.881 -6.999 1.00 92.75 214 PHE A CA 1
ATOM 1698 C C . PHE A 1 214 ? 0.243 -2.305 -5.532 1.00 92.75 214 PHE A C 1
ATOM 1700 O O . PHE A 1 214 ? 1.209 -2.938 -5.106 1.00 92.75 214 PHE A O 1
ATOM 1707 N N . MET A 1 215 ? -0.795 -1.970 -4.768 1.00 94.75 215 MET A N 1
ATOM 1708 C CA . MET A 1 215 ? -0.987 -2.411 -3.388 1.00 94.75 215 MET A CA 1
ATOM 1709 C C . MET A 1 215 ? -2.434 -2.867 -3.210 1.00 94.75 215 MET A C 1
ATOM 1711 O O . MET A 1 215 ? -3.373 -2.174 -3.602 1.00 94.75 215 MET A O 1
ATOM 1715 N N . THR A 1 216 ? -2.633 -4.033 -2.610 1.00 94.75 216 THR A N 1
ATOM 17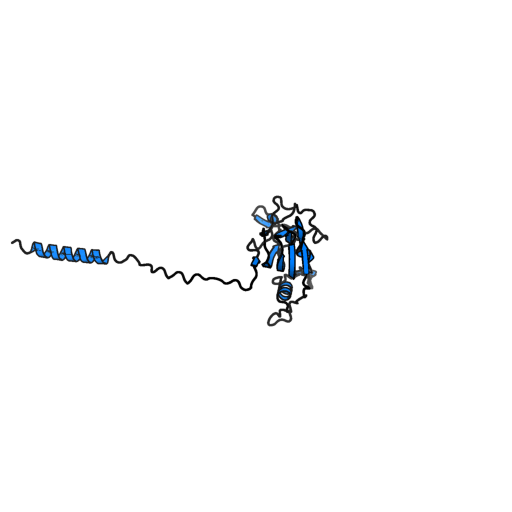16 C CA . THR A 1 216 ? -3.970 -4.598 -2.415 1.00 94.75 216 THR A CA 1
ATOM 1717 C C . THR A 1 216 ? -4.054 -5.398 -1.126 1.00 94.75 216 THR A C 1
ATOM 1719 O O . THR A 1 216 ? -3.056 -5.952 -0.663 1.00 94.75 216 THR A O 1
ATOM 1722 N N . ALA A 1 217 ? -5.245 -5.442 -0.534 1.00 96.31 217 ALA A N 1
ATOM 1723 C CA . ALA A 1 217 ? -5.514 -6.250 0.644 1.00 96.31 217 ALA A CA 1
ATOM 1724 C C . ALA A 1 217 ? -6.987 -6.657 0.750 1.00 96.31 217 ALA A C 1
ATOM 1726 O O . ALA A 1 217 ? -7.885 -5.968 0.274 1.00 96.31 217 ALA A O 1
ATOM 1727 N N . ASP A 1 218 ? -7.219 -7.781 1.412 1.00 96.06 218 ASP A N 1
ATOM 1728 C CA . ASP A 1 218 ? -8.518 -8.290 1.837 1.00 96.06 218 ASP A CA 1
ATOM 1729 C C . ASP A 1 218 ? -8.515 -8.292 3.361 1.00 96.06 218 ASP A C 1
ATOM 1731 O O . ASP A 1 218 ? -7.753 -9.026 4.001 1.00 96.06 218 ASP A O 1
ATOM 1735 N N . THR A 1 219 ? -9.319 -7.409 3.938 1.00 97.06 219 THR A N 1
ATOM 1736 C CA . THR A 1 219 ? -9.310 -7.121 5.369 1.00 97.06 219 THR A CA 1
ATOM 1737 C C . THR A 1 219 ? -10.710 -7.195 5.947 1.00 97.06 219 THR A C 1
ATOM 1739 O O . THR A 1 219 ? -11.694 -7.013 5.243 1.00 97.06 219 THR A O 1
ATOM 1742 N N . GLU A 1 220 ? -10.815 -7.436 7.243 1.00 97.94 220 GLU A N 1
ATOM 1743 C CA . GLU A 1 220 ? -12.059 -7.357 7.993 1.00 97.94 220 GLU A CA 1
ATOM 1744 C C . GLU A 1 220 ? -11.811 -6.597 9.282 1.00 97.94 220 GLU A C 1
ATOM 1746 O O . GLU A 1 220 ? -10.993 -6.994 10.116 1.00 97.94 220 GLU A O 1
ATOM 1751 N N . LEU A 1 221 ? -12.526 -5.491 9.447 1.00 98.12 221 LEU A N 1
ATOM 1752 C CA . LEU A 1 221 ? -12.609 -4.816 10.725 1.00 98.12 221 LEU A CA 1
ATOM 1753 C C . LEU A 1 221 ? -13.603 -5.600 11.582 1.00 98.12 221 LEU A C 1
ATOM 1755 O O . LEU A 1 221 ? -14.805 -5.547 11.351 1.00 98.12 221 LEU A O 1
ATOM 1759 N N . ILE A 1 222 ? -13.097 -6.354 12.554 1.00 98.25 222 ILE A N 1
ATOM 1760 C CA . ILE A 1 222 ? -13.914 -7.206 13.428 1.00 98.25 222 ILE A CA 1
ATOM 1761 C C . ILE A 1 222 ? -14.661 -6.347 14.457 1.00 98.25 222 ILE A C 1
ATOM 1763 O O . ILE A 1 222 ? -15.803 -6.630 14.817 1.00 98.25 222 ILE A O 1
ATOM 1767 N N . SER A 1 223 ? -14.007 -5.301 14.958 1.00 98.44 223 SER A N 1
ATOM 1768 C CA . SER A 1 223 ? -14.540 -4.411 15.989 1.00 98.44 223 SER A CA 1
ATOM 1769 C C . SER A 1 223 ? -13.895 -3.027 15.921 1.00 98.44 223 SER A C 1
ATOM 1771 O O . SER A 1 223 ? -12.787 -2.876 15.403 1.00 98.44 223 SER A O 1
ATOM 1773 N N . GLY A 1 224 ? -14.580 -2.033 16.491 1.00 98.00 224 GLY A N 1
ATOM 1774 C CA . GLY A 1 224 ? -14.105 -0.654 16.591 1.00 98.00 224 GLY A CA 1
ATOM 1775 C C . GLY A 1 224 ? -14.413 0.183 15.352 1.00 98.00 224 GLY A C 1
ATOM 1776 O O . GLY A 1 224 ? -15.395 -0.054 14.649 1.00 98.00 224 GLY A O 1
ATOM 1777 N N . MET A 1 225 ? -13.576 1.189 15.111 1.00 98.44 225 MET A N 1
ATOM 1778 C CA . MET A 1 225 ? -13.725 2.143 14.018 1.00 98.44 225 MET A CA 1
ATOM 1779 C C . MET A 1 225 ? -12.354 2.663 13.597 1.00 98.44 225 MET A C 1
ATOM 1781 O O . MET A 1 225 ? -11.552 3.053 14.451 1.00 98.44 225 MET A O 1
ATOM 1785 N N . VAL A 1 226 ? -12.099 2.718 12.290 1.00 98.50 226 VAL A N 1
ATOM 1786 C CA . VAL A 1 226 ? -10.822 3.190 11.734 1.00 98.50 226 VAL A CA 1
ATOM 1787 C C . VAL A 1 226 ? -11.029 4.168 10.580 1.00 98.50 226 VAL A C 1
ATOM 1789 O O . VAL A 1 226 ? -12.051 4.136 9.899 1.00 98.50 226 VAL A O 1
ATOM 1792 N N . ASP A 1 227 ? -10.030 5.004 10.329 1.00 97.88 227 ASP A N 1
ATOM 1793 C CA . ASP A 1 227 ? -9.830 5.637 9.029 1.00 97.88 227 ASP A CA 1
ATOM 1794 C C . ASP A 1 227 ? -8.828 4.798 8.226 1.00 97.88 227 ASP A C 1
ATOM 1796 O O . ASP A 1 227 ? -7.866 4.281 8.794 1.00 97.88 227 ASP A O 1
ATOM 1800 N N . MET A 1 228 ? -9.043 4.677 6.917 1.00 96.94 228 MET A N 1
ATOM 1801 C CA . MET A 1 228 ? -8.111 4.056 5.973 1.00 96.94 228 MET A CA 1
ATOM 1802 C C . MET A 1 228 ? -7.789 5.054 4.855 1.00 96.94 228 MET A C 1
ATOM 1804 O O . MET A 1 228 ? -8.569 5.219 3.907 1.00 96.94 228 MET A O 1
ATOM 1808 N N . ASN A 1 229 ? -6.656 5.744 4.971 1.00 94.94 229 ASN A N 1
ATOM 1809 C CA . ASN A 1 229 ? -6.245 6.794 4.042 1.00 94.94 229 ASN A CA 1
ATOM 1810 C C . ASN A 1 229 ? -5.113 6.311 3.135 1.00 94.94 229 ASN A C 1
ATOM 1812 O O . ASN A 1 229 ? -4.127 5.742 3.590 1.00 94.94 229 ASN A O 1
ATOM 1816 N N . VAL A 1 230 ? -5.235 6.563 1.837 1.00 94.19 230 VAL A N 1
ATOM 1817 C CA . VAL A 1 230 ? -4.192 6.252 0.860 1.00 94.19 230 VAL A CA 1
ATOM 1818 C C . VAL A 1 230 ? -3.214 7.414 0.820 1.00 94.19 230 VAL A C 1
ATOM 1820 O O . VAL A 1 230 ? -3.591 8.539 0.478 1.00 94.19 230 VAL A O 1
ATOM 1823 N N . ALA A 1 231 ? -1.959 7.135 1.143 1.00 93.62 231 ALA A N 1
ATOM 1824 C CA . ALA A 1 231 ? -0.891 8.117 1.179 1.00 93.62 231 ALA A CA 1
ATOM 1825 C C . ALA A 1 231 ? 0.211 7.739 0.191 1.00 93.62 231 ALA A C 1
ATOM 1827 O O . ALA A 1 231 ? 0.464 6.562 -0.073 1.00 93.62 231 ALA A O 1
ATOM 1828 N N . VAL A 1 232 ? 0.873 8.756 -0.354 1.00 94.19 232 VAL A N 1
ATOM 1829 C CA . VAL A 1 232 ? 2.061 8.562 -1.180 1.00 94.19 232 VAL A CA 1
ATOM 1830 C C . VAL A 1 232 ? 3.166 9.466 -0.696 1.00 94.19 232 VAL A C 1
ATOM 1832 O O . VAL A 1 232 ? 2.952 10.655 -0.469 1.00 94.19 232 VAL A O 1
ATOM 1835 N N . PHE A 1 233 ? 4.350 8.890 -0.585 1.00 94.75 233 PHE A N 1
ATOM 1836 C CA . PHE A 1 233 ? 5.538 9.551 -0.081 1.00 94.75 233 PHE A CA 1
ATOM 1837 C C . PHE A 1 233 ? 6.586 9.622 -1.172 1.00 94.75 233 PHE A C 1
ATOM 1839 O O . PHE A 1 233 ? 6.722 8.703 -1.980 1.00 94.75 233 PHE A O 1
ATOM 1846 N N . LYS A 1 234 ? 7.382 10.681 -1.180 1.00 93.50 234 LYS A N 1
ATOM 1847 C CA . LYS A 1 234 ? 8.664 10.661 -1.863 1.00 93.50 234 LYS A CA 1
ATOM 1848 C C . LYS A 1 234 ? 9.575 9.675 -1.136 1.00 93.50 234 LYS A C 1
ATOM 1850 O O . LYS A 1 234 ? 9.815 9.812 0.062 1.00 93.50 234 LYS A O 1
ATOM 1855 N N . SER A 1 235 ? 10.102 8.696 -1.865 1.00 92.50 235 SER A N 1
ATOM 1856 C CA . SER A 1 235 ? 11.019 7.733 -1.270 1.00 92.50 235 SER A CA 1
ATOM 1857 C C . SER A 1 235 ? 12.331 8.408 -0.882 1.00 92.50 235 SER A C 1
ATOM 1859 O O . SER A 1 235 ? 12.833 9.301 -1.576 1.00 92.50 235 SER A O 1
ATOM 1861 N N . LYS A 1 236 ? 12.884 7.976 0.250 1.00 87.25 236 LYS A N 1
ATOM 1862 C CA . LYS A 1 236 ? 14.176 8.434 0.755 1.00 87.25 236 LYS A CA 1
ATOM 1863 C C . LYS A 1 236 ? 15.204 7.351 0.487 1.00 87.25 236 LYS A C 1
ATOM 1865 O O . LYS A 1 236 ? 15.037 6.225 0.951 1.00 87.25 236 LYS A O 1
ATOM 1870 N N . ASP A 1 237 ? 16.269 7.705 -0.225 1.00 78.56 237 ASP A N 1
ATOM 1871 C CA . ASP A 1 237 ? 17.314 6.768 -0.640 1.00 78.56 237 ASP A CA 1
ATOM 1872 C C . ASP A 1 237 ? 17.770 5.865 0.519 1.00 78.56 237 ASP A C 1
ATOM 1874 O O . ASP A 1 237 ? 18.294 6.329 1.534 1.00 78.56 237 ASP A O 1
ATOM 1878 N N . GLY A 1 238 ? 17.538 4.558 0.364 1.00 76.19 238 GLY A N 1
ATOM 1879 C CA . GLY A 1 238 ? 17.937 3.525 1.325 1.00 76.19 238 GLY A CA 1
ATOM 1880 C C . GLY A 1 238 ? 17.062 3.380 2.577 1.00 76.19 238 GLY A C 1
ATOM 1881 O O . GLY A 1 238 ? 17.346 2.499 3.381 1.00 76.19 238 GLY A O 1
ATOM 1882 N N . ASN A 1 239 ? 16.004 4.181 2.743 1.00 87.69 239 ASN A N 1
ATOM 1883 C CA . ASN A 1 239 ? 15.161 4.206 3.945 1.00 87.69 239 ASN A CA 1
ATOM 1884 C C . ASN A 1 239 ? 13.674 3.996 3.609 1.00 87.69 239 ASN A C 1
ATOM 1886 O O . ASN A 1 239 ? 12.840 4.867 3.861 1.00 87.69 239 ASN A O 1
ATOM 1890 N N . VAL A 1 240 ? 13.355 2.831 3.044 1.00 92.19 240 VAL A N 1
ATOM 1891 C CA . VAL A 1 240 ? 11.976 2.421 2.726 1.00 92.19 240 VAL A CA 1
ATOM 1892 C C . VAL A 1 240 ? 11.116 2.435 3.991 1.00 92.19 240 VAL A C 1
ATOM 1894 O O . VAL A 1 240 ? 11.551 1.963 5.041 1.00 92.19 240 VAL A O 1
ATOM 1897 N N . GLY A 1 241 ? 9.902 2.981 3.904 1.00 91.38 241 GLY A N 1
ATOM 1898 C CA . GLY A 1 241 ? 8.994 3.079 5.051 1.00 91.38 241 GLY A CA 1
ATOM 1899 C C . GLY A 1 241 ? 9.271 4.267 5.979 1.00 91.38 241 GLY A C 1
ATOM 1900 O O . GLY A 1 241 ? 8.595 4.423 6.992 1.00 91.38 241 GLY A O 1
ATOM 1901 N N . ASN A 1 242 ? 10.242 5.134 5.670 1.00 89.19 242 ASN A N 1
ATOM 1902 C CA . ASN A 1 242 ? 10.494 6.327 6.475 1.00 89.19 242 ASN A CA 1
ATOM 1903 C C . ASN A 1 242 ? 9.353 7.348 6.309 1.00 89.19 242 ASN A C 1
ATOM 1905 O O . ASN A 1 242 ? 9.100 7.837 5.209 1.00 89.19 242 ASN A O 1
ATOM 1909 N N . ARG A 1 243 ? 8.699 7.693 7.426 1.00 87.94 243 ARG A N 1
ATOM 1910 C CA . ARG A 1 243 ? 7.597 8.667 7.509 1.00 87.94 243 ARG A CA 1
ATOM 1911 C C . ARG A 1 243 ? 7.948 9.914 8.323 1.00 87.94 243 ARG A C 1
ATOM 1913 O O . ARG A 1 243 ? 7.059 10.592 8.804 1.00 87.94 243 ARG A O 1
ATOM 1920 N N . SER A 1 244 ? 9.228 10.246 8.504 1.00 85.75 244 SER A N 1
ATOM 1921 C CA . SER A 1 244 ? 9.612 11.390 9.355 1.00 85.75 244 SER A CA 1
ATOM 1922 C C . SER A 1 244 ? 9.160 12.756 8.829 1.00 85.75 244 SER A C 1
ATOM 1924 O O . SER A 1 244 ? 9.283 13.738 9.547 1.00 85.75 244 SER A O 1
ATOM 1926 N N . ASP A 1 245 ? 8.711 12.816 7.574 1.00 84.62 245 ASP A N 1
ATOM 1927 C CA . ASP A 1 245 ? 8.286 14.048 6.900 1.00 84.62 245 ASP A CA 1
ATOM 1928 C C . ASP A 1 245 ? 6.763 14.061 6.662 1.00 84.62 245 ASP A C 1
ATOM 1930 O O . ASP A 1 245 ? 6.273 14.866 5.867 1.00 84.62 245 ASP A O 1
ATOM 1934 N N . PHE A 1 246 ? 6.054 13.121 7.294 1.00 84.44 246 PHE A N 1
ATOM 1935 C CA . PHE A 1 246 ? 4.604 12.988 7.313 1.00 84.44 246 PHE A CA 1
ATOM 1936 C C . PHE A 1 246 ? 4.093 13.574 8.633 1.00 84.44 246 PHE A C 1
ATOM 1938 O O . PHE A 1 246 ? 4.458 13.066 9.694 1.00 84.44 246 PHE A O 1
ATOM 1945 N N . ASP A 1 247 ? 3.292 14.637 8.540 1.00 60.06 247 ASP A N 1
ATOM 1946 C CA . ASP A 1 247 ? 2.633 15.321 9.664 1.00 60.06 247 ASP A CA 1
ATOM 1947 C C . ASP A 1 247 ? 1.107 15.196 9.547 1.00 60.06 247 ASP A C 1
ATOM 1949 O O . ASP A 1 247 ? 0.569 15.522 8.460 1.00 60.06 247 ASP A O 1
#

Nearest PDB structures (foldseek):
  8hsi-assembly1_A  TM=3.996E-01  e=2.981E-02  Homo sapiens
  7ljg-assembly2_B  TM=2.832E-01  e=1.813E-02  Macropsychanthus violaceus
  6a4k-assembly3_C  TM=3.113E-01  e=1.845E-01  Influenza A virus (A/California/7/2009(H1N1))
  2cna-assembly1_A  TM=2.847E-01  e=3.785E-01  Canavalia ensiformis
  3s7x-assembly1_C  TM=1.248E-01  e=1.480E-01  WU Polyomavirus

Secondary structure (DSSP, 8-state):
--SSHHHHHHHHHHHHHHHHHHSSS-S----------------SSSSEEEE--S-SEE-GGG-SSTTSSS---SEEEEEEPSEEEEEEEEEEE----B-TTS-B-S----EEEEEEEEESSSEEEEEEEEEEE-PPPEEEE-TTS-EEEE--SSS-HHHHHHHHTSPEEPTTSS-EE-------EEEEE-TT-EEEGGGGSSS--PBPTT-EEEEEEEEEEEES-EEEEEEEEEPPTT-TT--TT--

pLDDT: mean 82.81, std 16.4, range [42.0, 98.69]

Foldseek 3Di:
DPPPVVVVVVVVVVVVVVVVVVVPPPPPPPPPPPPPPPPPDDDDDFFDEPEQPADQEDEQCQAQFPSHVNHDFSDKFFWDFWGKYKYKDKHFYAHADADPVRHRDHAGFWKFKWKKKAFQAFWKKKWPFKEKKWDDWDWDQPPVRDTDTDDDDDMCQLVVCLVVVHWDDDPPDPDINHNPHADMDMDTAHRGGIDMVLVRYPPRDIHHHRIMIIIITIMGTRGGTIMITIHMHGDDVPDGPDCPRRD

Organism: NCBI:txid2838698

Mean predicted aligned error: 12.15 Å

Solvent-accessible surface area (backbone atoms only — not comparable to full-atom values): 14030 Å² total; per-residue (Å²): 145,78,75,69,68,62,54,54,53,52,54,52,52,53,51,52,53,53,58,58,61,66,71,68,74,73,68,76,75,71,70,71,67,72,74,67,75,77,84,75,79,75,73,86,68,94,53,46,78,52,61,68,89,54,74,56,56,41,40,59,75,41,18,32,22,72,89,14,97,63,53,34,60,69,38,80,43,71,76,43,56,60,44,37,40,38,38,47,41,69,37,29,29,51,36,44,34,60,43,100,85,71,43,87,34,74,78,45,55,37,29,34,81,43,39,43,38,36,18,75,28,64,21,34,40,34,37,60,33,48,31,36,30,51,64,72,83,45,73,48,65,50,100,83,66,47,84,44,76,51,78,73,84,78,45,39,58,35,29,50,11,31,70,69,71,40,67,41,74,44,84,98,53,92,54,66,29,50,41,80,66,62,80,66,44,78,47,77,38,49,56,77,36,71,51,51,51,58,83,73,30,60,79,68,63,66,26,45,58,77,30,41,34,26,42,37,34,38,31,29,33,75,38,46,27,30,29,51,29,33,35,29,35,76,52,48,93,95,42,82,88,70,55,91,54,51,128